Protein AF-0000000074132526 (afdb_homodimer)

Secondary structure (DSSP, 8-state):
-HHHHHHHHHHHHHHHHHHHTTS-GGG--HHHHHHHHT--HHHHHHH-SSHHHHHHHHIIIIIGGGS-TTSHHHHHHHHHHHTHHHHHHHHTS---HHHHHHHHHHHHHHHHHHHHSS--SSTT-HHHHHHHHH-SSHHHHHHHHHHHHHHHHHHHHHTTT-S-HHHHHHHHHTS--/-HHHHHHHHHHHHHHHHHHHTTS-GGG--HHHHHHHHT--HHHHHHH-SSHHHHHHHHIIIIIGGGS-TTSHHHHHHHHHHHTHHHHHHHHTS---HHHHHHHHHHHHHHHHHHHHSS--SSTT-HHHHHHHHH-SSHHHHHHHHHHHHHHHHHHHHHTTT-S-HHHHHHHHHTS--

Solvent-accessible surface area (backbone atoms only — not comparable to full-atom values): 18574 Å² total; per-residue (Å²): 103,72,62,59,51,50,50,52,52,48,34,42,27,50,24,44,54,59,48,27,48,75,40,26,61,88,77,58,48,71,66,57,31,22,60,68,40,70,50,55,66,69,59,49,59,72,77,31,90,47,71,63,55,39,46,53,51,28,43,49,63,64,48,56,65,66,43,39,36,85,42,32,62,58,36,51,53,51,51,45,69,74,39,49,53,35,50,40,16,63,64,58,64,36,70,39,39,66,60,55,52,51,49,31,50,52,46,14,50,49,51,49,47,16,71,71,38,87,45,46,44,55,54,66,35,62,50,57,42,51,41,43,72,71,40,95,48,39,72,59,47,24,34,21,51,24,22,9,53,48,41,45,50,43,51,38,52,72,56,68,54,66,67,54,66,68,58,53,42,51,45,69,71,54,59,49,130,106,72,62,59,52,50,50,52,51,48,34,42,27,50,23,45,53,58,49,28,47,76,40,26,62,87,77,57,48,72,65,57,29,21,59,68,41,71,50,56,68,70,60,50,58,72,76,32,92,47,72,64,55,38,47,55,51,27,43,51,63,64,50,57,64,66,45,40,38,83,41,34,61,56,37,51,53,50,50,46,68,74,38,48,53,35,47,41,16,63,64,57,64,36,66,43,38,65,60,54,51,51,51,30,50,53,46,15,49,50,49,48,47,16,72,71,37,88,45,46,45,56,54,65,37,62,50,56,40,51,41,45,72,70,41,96,50,39,70,58,47,24,33,22,52,25,22,8,51,48,42,45,50,44,50,37,51,72,57,68,54,66,68,54,65,70,58,54,41,50,44,69,69,54,60,49,129

pLDDT: mean 90.9, std 8.78, range [54.88, 98.62]

Nearest PDB structures (foldseek):
  4mk6-assembly1_A-2  TM=6.803E-01  e=1.300E-05  Listeria monocytogenes EGD-e
  3mnl-assembly1_B  TM=5.878E-01  e=1.348E-03  Mycobacterium tuberculosis H37Rv
  7pt0-assembly1_A  TM=5.727E-01  e=3.162E-03  Streptomyces coelicolor
  2np5-assembly1_A  TM=5.400E-01  e=5.323E-03  Rhodococcus jostii RHA1
  3bjb-assembly3_E  TM=4.796E-01  e=2.423E-02  Rhodococcus jostii RHA1

Structure (mmCIF, N/CA/C/O backbone):
data_AF-0000000074132526-model_v1
#
loop_
_entity.id
_entity.type
_entity.pdbx_description
1 polymer 'Transcriptional regulator, TetR family'
#
loop_
_atom_site.group_PDB
_atom_site.id
_atom_site.type_symbol
_atom_site.label_atom_id
_atom_site.label_alt_id
_atom_site.label_comp_id
_atom_site.label_asym_id
_atom_site.label_entity_id
_atom_site.label_seq_id
_atom_site.pdbx_PDB_ins_code
_atom_site.Cartn_x
_atom_site.Cartn_y
_atom_site.Cartn_z
_atom_site.occupancy
_atom_site.B_iso_or_equiv
_atom_site.auth_seq_id
_atom_site.auth_comp_id
_atom_site.auth_asym_id
_atom_site.auth_atom_id
_atom_site.pdbx_PDB_model_num
ATOM 1 N N . MET A 1 1 ? -0.327 -30.953 -27.516 1 64.62 1 MET A N 1
ATOM 2 C CA . MET A 1 1 ? -0.268 -29.516 -27.75 1 64.62 1 MET A CA 1
ATOM 3 C C . MET A 1 1 ? -0.519 -28.734 -26.469 1 64.62 1 MET A C 1
ATOM 5 O O . MET A 1 1 ? 0.309 -27.906 -26.062 1 64.62 1 MET A O 1
ATOM 9 N N . LYS A 1 2 ? -1.567 -29.172 -25.875 1 70.62 2 LYS A N 1
ATOM 10 C CA . LYS A 1 2 ? -1.934 -28.516 -24.641 1 70.62 2 LYS A CA 1
ATOM 11 C C . LYS A 1 2 ? -0.877 -28.75 -23.562 1 70.62 2 LYS A C 1
ATOM 13 O O . LYS A 1 2 ? -0.538 -27.828 -22.797 1 70.62 2 LYS A O 1
ATOM 18 N N . LYS A 1 3 ? -0.207 -29.844 -23.641 1 83.31 3 LYS A N 1
ATOM 19 C CA . LYS A 1 3 ? 0.813 -30.188 -22.656 1 83.31 3 LYS A CA 1
ATOM 20 C C . LYS A 1 3 ? 2.094 -29.391 -22.891 1 83.31 3 LYS A C 1
ATOM 22 O O . LYS A 1 3 ? 2.729 -28.922 -21.953 1 83.31 3 LYS A O 1
ATOM 27 N N . GLN A 1 4 ? 2.447 -29.297 -24.156 1 81.5 4 GLN A N 1
ATOM 28 C CA . GLN A 1 4 ? 3.645 -28.547 -24.5 1 81.5 4 GLN A CA 1
ATOM 29 C C . GLN A 1 4 ? 3.488 -27.062 -24.125 1 81.5 4 GLN A C 1
ATOM 31 O O . GLN A 1 4 ? 4.434 -26.438 -23.641 1 81.5 4 GLN A O 1
ATOM 36 N N . GLN A 1 5 ? 2.287 -26.578 -24.344 1 84.69 5 GLN A N 1
ATOM 37 C CA . GLN A 1 5 ? 2.004 -25.188 -24 1 84.69 5 GLN A CA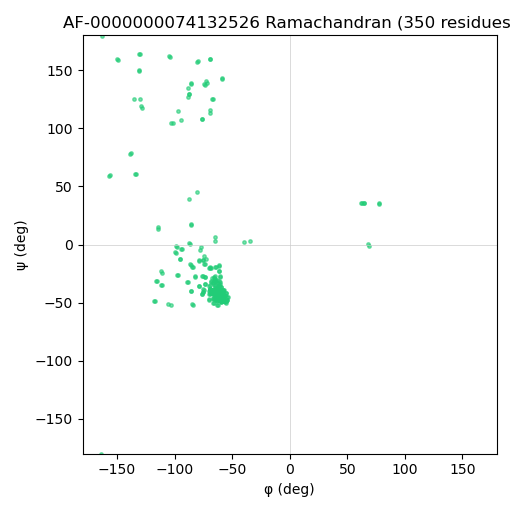 1
ATOM 38 C C . GLN A 1 5 ? 2.152 -24.938 -22.5 1 84.69 5 GLN A C 1
ATOM 40 O O . GLN A 1 5 ? 2.742 -23.938 -22.078 1 84.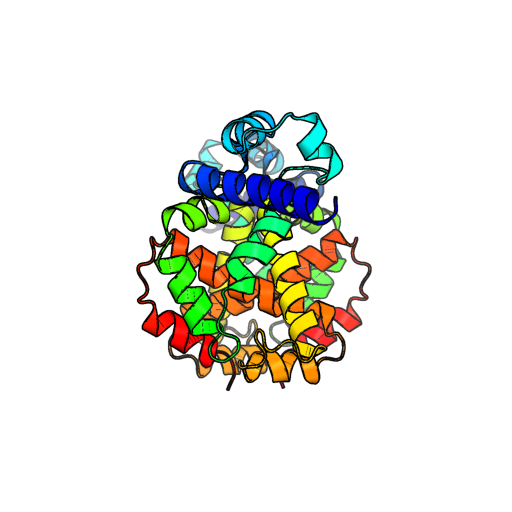69 5 GLN A O 1
ATOM 45 N N . ALA A 1 6 ? 1.641 -25.875 -21.781 1 88 6 ALA A N 1
ATOM 46 C CA . ALA A 1 6 ? 1.736 -25.766 -20.328 1 88 6 ALA A CA 1
ATOM 47 C C . ALA A 1 6 ? 3.191 -25.812 -19.875 1 88 6 ALA A C 1
ATOM 49 O O . ALA A 1 6 ? 3.588 -25.078 -18.953 1 88 6 ALA A O 1
ATOM 50 N N . ARG A 1 7 ? 3.918 -26.625 -20.531 1 90.44 7 ARG A N 1
ATOM 51 C CA . ARG A 1 7 ? 5.328 -26.75 -20.188 1 90.44 7 ARG A CA 1
ATOM 52 C C . ARG A 1 7 ? 6.09 -25.469 -20.469 1 90.44 7 ARG A C 1
ATOM 54 O O . ARG A 1 7 ? 6.949 -25.062 -19.688 1 90.44 7 ARG A O 1
ATOM 61 N N . ARG A 1 8 ? 5.797 -24.828 -21.547 1 92.5 8 ARG A N 1
ATOM 62 C CA . ARG A 1 8 ? 6.465 -23.594 -21.922 1 92.5 8 ARG A CA 1
ATOM 63 C C . ARG A 1 8 ? 6.078 -22.469 -20.969 1 92.5 8 ARG A C 1
ATOM 65 O O . ARG A 1 8 ? 6.934 -21.688 -20.531 1 92.5 8 ARG A O 1
ATOM 72 N N . LYS A 1 9 ? 4.793 -22.438 -20.641 1 95.38 9 LYS A N 1
ATOM 73 C CA . LYS A 1 9 ? 4.332 -21.422 -19.688 1 95.38 9 LYS A CA 1
ATOM 74 C C . LYS A 1 9 ? 5.008 -21.609 -18.328 1 95.38 9 LYS A C 1
ATOM 76 O O . LYS A 1 9 ? 5.445 -20.625 -17.719 1 95.38 9 LYS A O 1
ATOM 81 N N . GLU A 1 10 ? 5.098 -22.844 -17.984 1 95.5 10 GLU A N 1
ATOM 82 C CA . GLU A 1 10 ? 5.719 -23.156 -16.688 1 95.5 10 GLU A CA 1
ATOM 83 C C . GLU A 1 10 ? 7.207 -22.812 -16.703 1 95.5 10 GLU A C 1
ATOM 85 O O . GLU A 1 10 ? 7.75 -22.344 -15.703 1 95.5 10 GLU A O 1
ATOM 90 N N . ALA A 1 11 ? 7.793 -23.109 -17.828 1 96.5 11 ALA A N 1
ATOM 91 C CA . ALA A 1 11 ? 9.211 -22.781 -17.969 1 96.5 11 ALA A CA 1
ATOM 92 C C . ALA A 1 11 ? 9.438 -21.281 -17.844 1 96.5 11 ALA A C 1
ATOM 94 O O . ALA A 1 11 ? 10.375 -20.844 -17.156 1 96.5 11 ALA A O 1
ATOM 95 N N . LEU A 1 12 ? 8.617 -20.516 -18.453 1 97.88 12 LEU A N 1
ATOM 96 C CA . LEU A 1 12 ? 8.711 -19.062 -18.375 1 97.88 12 LEU A CA 1
ATOM 97 C C . LEU A 1 12 ? 8.445 -18.578 -16.953 1 97.88 12 LEU A C 1
ATOM 99 O O . LEU A 1 12 ? 9.18 -17.75 -16.422 1 97.88 12 LEU A O 1
ATOM 103 N N . GLY A 1 13 ? 7.434 -19.125 -16.375 1 97.69 13 GLY A N 1
ATOM 104 C CA . GLY A 1 13 ? 7.121 -18.766 -15 1 97.69 13 GLY A CA 1
ATOM 105 C C . GLY A 1 13 ? 8.25 -19.062 -14.031 1 97.69 13 GLY A C 1
ATOM 106 O O . GLY A 1 13 ? 8.594 -18.234 -13.188 1 97.69 13 GLY A O 1
ATOM 107 N N . ASN A 1 14 ? 8.805 -20.25 -14.188 1 96.81 14 ASN A N 1
ATOM 108 C CA . ASN A 1 14 ? 9.922 -20.656 -13.336 1 96.81 14 ASN A CA 1
ATOM 109 C C . ASN A 1 14 ? 11.156 -19.797 -13.578 1 96.81 14 ASN A C 1
ATOM 111 O O . ASN A 1 14 ? 11.898 -19.484 -12.641 1 96.81 14 ASN A O 1
ATOM 115 N N . SER A 1 15 ? 11.391 -19.516 -14.781 1 98.12 15 SER A N 1
ATOM 116 C CA . SER A 1 15 ? 12.539 -18.672 -15.125 1 98.12 15 SER A CA 1
ATOM 117 C C . SER A 1 15 ? 12.445 -17.312 -14.453 1 98.12 15 SER A C 1
ATOM 119 O O . SER A 1 15 ? 13.445 -16.766 -13.977 1 98.12 15 SER A O 1
ATOM 121 N N . LEU A 1 16 ? 11.234 -16.734 -14.453 1 98.12 16 LEU A N 1
ATOM 122 C CA . LEU A 1 16 ? 11.055 -15.453 -13.781 1 98.12 16 LEU A CA 1
ATOM 123 C C . LEU A 1 16 ? 11.383 -15.57 -12.297 1 98.12 16 LEU A C 1
ATOM 125 O O . LEU A 1 16 ? 12.055 -14.703 -11.734 1 98.12 16 LEU A O 1
ATOM 129 N N . LEU A 1 17 ? 10.969 -16.609 -11.68 1 97.12 17 LEU A N 1
ATOM 130 C CA . LEU A 1 17 ? 11.219 -16.797 -10.258 1 97.12 17 LEU A CA 1
ATOM 131 C C . LEU A 1 17 ? 12.711 -16.938 -9.984 1 97.12 17 LEU A C 1
ATOM 133 O O . LEU A 1 17 ? 13.219 -16.406 -8.992 1 97.12 17 LEU A O 1
ATOM 137 N N . VAL A 1 18 ? 13.367 -17.641 -10.836 1 97.62 18 VAL A N 1
ATOM 138 C CA . VAL A 1 18 ? 14.812 -17.812 -10.711 1 97.62 18 VAL A CA 1
ATOM 139 C C . VAL A 1 18 ? 15.5 -16.453 -10.789 1 97.62 18 VAL A C 1
ATOM 141 O O . VAL A 1 18 ? 16.359 -16.141 -9.969 1 97.62 18 VAL A O 1
ATOM 144 N N . LEU A 1 19 ? 15.094 -15.664 -11.695 1 98.12 19 LEU A N 1
ATOM 145 C CA . LEU A 1 19 ? 15.703 -14.352 -11.898 1 98.12 19 LEU A CA 1
ATOM 146 C C . LEU A 1 19 ? 15.359 -13.414 -10.75 1 98.12 19 LEU A C 1
ATOM 148 O O . LEU A 1 19 ? 16.188 -12.609 -10.328 1 98.12 19 LEU A O 1
ATOM 152 N N . LEU A 1 20 ? 14.117 -13.547 -10.203 1 97 20 LEU A N 1
ATOM 153 C CA . LEU A 1 20 ? 13.656 -12.68 -9.125 1 97 20 LEU A CA 1
ATOM 154 C C . LEU A 1 20 ? 14.43 -12.953 -7.836 1 97 20 LEU A C 1
ATOM 156 O O . LEU A 1 20 ? 14.438 -12.117 -6.926 1 97 20 LEU A O 1
ATOM 160 N N . ARG A 1 21 ? 15.031 -14.094 -7.758 1 97.25 21 ARG A N 1
ATOM 161 C CA . ARG A 1 21 ? 15.859 -14.391 -6.594 1 97.25 21 ARG A CA 1
ATOM 162 C C . ARG A 1 21 ? 17.188 -13.648 -6.664 1 97.25 21 ARG A C 1
ATOM 164 O O . ARG A 1 21 ? 17.875 -13.492 -5.652 1 97.25 21 ARG A O 1
ATOM 171 N N . LYS A 1 22 ? 17.516 -13.102 -7.797 1 97.12 22 LYS A N 1
ATOM 172 C CA . LYS A 1 22 ? 18.812 -12.453 -8 1 97.12 22 LYS A CA 1
ATOM 173 C C . LYS A 1 22 ? 18.672 -10.945 -8.156 1 97.12 22 LYS A C 1
ATOM 175 O O . LYS A 1 22 ? 19.531 -10.18 -7.727 1 97.12 22 LYS A O 1
ATOM 180 N N . GLU A 1 23 ? 17.594 -10.477 -8.781 1 95.75 23 GLU A N 1
ATOM 181 C CA . GLU A 1 23 ? 17.422 -9.047 -9.039 1 95.75 23 GLU A CA 1
ATOM 182 C C . GLU A 1 23 ? 15.953 -8.656 -9.039 1 95.75 23 GLU A C 1
ATOM 184 O O . GLU A 1 23 ? 15.078 -9.516 -9.211 1 95.75 23 GLU A O 1
ATOM 189 N N . PRO A 1 24 ? 15.688 -7.348 -8.828 1 94.75 24 PRO A N 1
ATOM 190 C CA . PRO A 1 24 ? 14.297 -6.887 -8.836 1 94.75 24 PRO A CA 1
ATOM 191 C C . PRO A 1 24 ? 13.664 -6.941 -10.227 1 94.75 24 PRO A C 1
ATOM 193 O O . PRO A 1 24 ? 14.375 -6.961 -11.234 1 94.75 24 PRO A O 1
ATOM 196 N N . LEU A 1 25 ? 12.398 -6.945 -10.281 1 94 25 LEU A N 1
ATOM 197 C CA . LEU A 1 25 ? 11.641 -7.129 -11.508 1 94 25 LEU A CA 1
ATOM 198 C C . LEU A 1 25 ? 12 -6.062 -12.539 1 94 25 LEU A C 1
ATOM 200 O O . LEU A 1 25 ? 12.086 -6.352 -13.734 1 94 25 LEU A O 1
ATOM 204 N N . GLU A 1 26 ? 12.188 -4.828 -12.094 1 90.5 26 GLU A N 1
ATOM 205 C CA . GLU A 1 26 ? 12.445 -3.709 -13 1 90.5 26 GLU A CA 1
ATOM 206 C C . GLU A 1 26 ? 13.727 -3.932 -13.797 1 90.5 26 GLU A C 1
ATOM 208 O O . GLU A 1 26 ? 13.875 -3.396 -14.898 1 90.5 26 GLU A O 1
ATOM 213 N N . LYS A 1 27 ? 14.586 -4.711 -13.344 1 94.88 27 LYS A N 1
ATOM 214 C CA . LYS A 1 27 ? 15.867 -4.957 -13.992 1 94.88 27 LYS A CA 1
ATOM 215 C C . LYS A 1 27 ? 15.805 -6.195 -14.883 1 94.88 27 LYS A C 1
ATOM 217 O O . LYS A 1 27 ? 16.734 -6.469 -15.641 1 94.88 27 LYS A O 1
ATOM 222 N N . ILE A 1 28 ? 14.812 -6.953 -14.781 1 96.94 28 ILE A N 1
ATOM 223 C CA . ILE A 1 28 ? 14.664 -8.188 -15.547 1 96.94 28 ILE A CA 1
ATOM 224 C C . ILE A 1 28 ? 14 -7.883 -16.891 1 96.94 28 ILE A C 1
ATOM 226 O O . ILE A 1 28 ? 12.977 -7.195 -16.938 1 96.94 28 ILE A O 1
ATOM 230 N N . THR A 1 29 ? 14.562 -8.344 -17.969 1 97.38 29 THR A N 1
ATOM 231 C CA . THR A 1 29 ? 13.984 -8.148 -19.281 1 97.38 29 THR A CA 1
ATOM 232 C C . THR A 1 29 ? 13.336 -9.438 -19.781 1 97.38 29 THR A C 1
ATOM 234 O O . THR A 1 29 ? 13.617 -10.523 -19.266 1 97.38 29 THR A O 1
ATOM 237 N N . VAL A 1 30 ? 12.484 -9.234 -20.781 1 98.06 30 VAL A N 1
ATOM 238 C CA . VAL A 1 30 ? 11.852 -10.391 -21.406 1 98.06 30 VAL A CA 1
ATOM 239 C C . VAL A 1 30 ? 12.922 -11.281 -22.047 1 98.06 30 VAL A C 1
ATOM 241 O O . VAL A 1 30 ? 12.836 -12.508 -21.984 1 98.06 30 VAL A O 1
ATOM 244 N N . ASP A 1 31 ? 13.938 -10.664 -22.531 1 98.06 31 ASP A N 1
ATOM 245 C CA . ASP A 1 31 ? 15.031 -11.422 -23.141 1 98.06 31 ASP A CA 1
ATOM 246 C C . ASP A 1 31 ? 15.719 -12.32 -22.109 1 98.06 31 ASP A C 1
ATOM 248 O O . ASP A 1 31 ? 16 -13.484 -22.391 1 98.06 31 ASP A O 1
ATOM 252 N N . GLN A 1 32 ? 15.984 -11.852 -20.984 1 98.31 32 GLN A N 1
ATOM 253 C CA . GLN A 1 32 ? 16.594 -12.625 -19.922 1 98.31 32 GLN A CA 1
ATOM 254 C C . GLN A 1 32 ? 15.719 -13.805 -19.516 1 98.31 32 GLN A C 1
ATOM 256 O O . GLN A 1 32 ? 16.203 -14.914 -19.297 1 98.31 32 GLN A O 1
ATOM 261 N N . ILE A 1 33 ? 14.43 -13.508 -19.391 1 98.62 33 ILE A N 1
ATOM 262 C CA . ILE A 1 33 ? 13.469 -14.539 -19.016 1 98.62 33 ILE A CA 1
ATOM 263 C C . ILE A 1 33 ? 13.477 -15.656 -20.062 1 98.62 33 ILE A C 1
ATOM 265 O O . ILE A 1 33 ? 13.547 -16.844 -19.703 1 98.62 33 ILE A O 1
ATOM 269 N N . CYS A 1 34 ? 13.438 -15.289 -21.312 1 98.44 34 CYS A N 1
ATOM 270 C CA . CYS A 1 34 ? 13.406 -16.266 -22.406 1 98.44 34 CYS A CA 1
ATOM 271 C C . CYS A 1 34 ? 14.695 -17.062 -22.438 1 98.44 34 CYS A C 1
ATOM 273 O O . CYS A 1 34 ? 14.664 -18.281 -22.625 1 98.44 34 CYS A O 1
ATOM 275 N N . ARG A 1 35 ? 15.797 -16.422 -22.281 1 98.25 35 ARG A N 1
ATOM 276 C CA . ARG A 1 35 ? 17.078 -17.109 -22.25 1 98.25 35 ARG A CA 1
ATOM 277 C C . ARG A 1 35 ? 17.125 -18.125 -21.109 1 98.25 35 ARG A C 1
ATOM 279 O O . ARG A 1 35 ? 17.562 -19.266 -21.297 1 98.25 35 ARG A O 1
ATOM 286 N N . GLU A 1 36 ? 16.703 -17.75 -19.922 1 97.88 36 GLU A N 1
ATOM 287 C CA . GLU A 1 36 ? 16.672 -18.625 -18.766 1 97.88 36 GLU A CA 1
ATOM 288 C C . GLU A 1 36 ? 15.734 -19.812 -19 1 97.88 36 GLU A C 1
ATOM 290 O O . GLU A 1 36 ? 16.016 -20.922 -18.547 1 97.88 36 GLU A O 1
ATOM 295 N N . ALA A 1 37 ? 14.656 -19.594 -19.688 1 97.62 37 ALA A N 1
ATOM 296 C CA . ALA A 1 37 ? 13.641 -20.625 -19.938 1 97.62 37 ALA A CA 1
ATOM 297 C C . ALA A 1 37 ? 14.023 -21.484 -21.141 1 97.62 37 ALA A C 1
ATOM 299 O O . ALA A 1 37 ? 13.438 -22.547 -21.359 1 97.62 37 ALA A O 1
ATOM 300 N N . GLY A 1 38 ? 14.906 -20.984 -21.969 1 97 38 GLY A N 1
ATOM 301 C CA . GLY A 1 38 ? 15.305 -21.703 -23.172 1 97 38 GLY A CA 1
ATOM 302 C C . GLY A 1 38 ? 14.281 -21.625 -24.297 1 97 38 GLY A C 1
ATOM 303 O O . GLY A 1 38 ? 14.023 -22.609 -24.969 1 97 38 GLY A O 1
ATOM 304 N N . VAL A 1 39 ? 13.633 -20.484 -24.391 1 96.69 39 VAL A N 1
ATOM 305 C CA . VAL A 1 39 ? 12.633 -20.312 -25.438 1 96.69 39 VAL A CA 1
ATOM 306 C C . VAL A 1 39 ? 12.883 -18.984 -26.172 1 96.69 39 VAL A C 1
ATOM 308 O O . VAL A 1 39 ? 13.641 -18.141 -25.688 1 96.69 39 VAL A O 1
ATOM 311 N N . HIS A 1 40 ? 12.289 -18.844 -27.312 1 94.81 40 HIS A N 1
ATOM 312 C CA . HIS A 1 40 ? 12.359 -17.609 -28.094 1 94.81 40 HIS A CA 1
ATOM 313 C C . HIS A 1 40 ? 11.375 -16.578 -27.562 1 94.81 40 HIS A C 1
ATOM 315 O O . HIS A 1 40 ? 10.352 -16.922 -26.969 1 94.81 40 HIS A O 1
ATOM 321 N N . ARG A 1 41 ? 11.68 -15.289 -27.859 1 95.62 41 ARG A N 1
ATOM 322 C CA . ARG A 1 41 ? 10.852 -14.18 -27.406 1 95.62 41 ARG A CA 1
ATOM 323 C C . ARG A 1 41 ? 9.43 -14.289 -27.953 1 95.62 41 ARG A C 1
ATOM 325 O O . ARG A 1 41 ? 8.469 -13.898 -27.281 1 95.62 41 ARG A O 1
ATOM 332 N N . SER A 1 42 ? 9.297 -14.852 -29.156 1 96.25 42 SER A N 1
ATOM 333 C CA . SER A 1 42 ? 7.965 -14.984 -29.75 1 96.25 42 SER A CA 1
ATOM 334 C C . SER A 1 42 ? 7.086 -15.914 -28.922 1 96.25 42 SER A C 1
ATOM 336 O O . SER A 1 42 ? 5.867 -15.734 -28.859 1 96.25 42 SER A O 1
ATOM 338 N N . THR A 1 43 ? 7.703 -16.891 -28.312 1 96.19 43 THR A N 1
ATOM 339 C CA . THR A 1 43 ? 6.984 -17.797 -27.422 1 96.19 43 THR A CA 1
ATOM 340 C C . THR A 1 43 ? 6.441 -17.062 -26.203 1 96.19 43 THR A C 1
ATOM 342 O O . THR A 1 43 ? 5.309 -17.297 -25.781 1 96.19 43 THR A O 1
ATOM 345 N N . PHE A 1 44 ? 7.258 -16.141 -25.641 1 98.06 44 PHE A N 1
ATOM 346 C CA . PHE A 1 44 ? 6.805 -15.352 -24.516 1 98.06 44 PHE A CA 1
ATOM 347 C C . PHE A 1 44 ? 5.508 -14.617 -24.844 1 98.06 44 PHE A C 1
ATOM 349 O O . PHE A 1 44 ? 4.531 -14.711 -24.094 1 98.06 44 PHE A O 1
ATOM 356 N N . TYR A 1 45 ? 5.445 -13.969 -25.938 1 97.31 45 TYR A N 1
ATOM 357 C CA . TYR A 1 45 ? 4.34 -13.078 -26.281 1 97.31 45 TYR A CA 1
ATOM 358 C C . TYR A 1 45 ? 3.129 -13.867 -26.766 1 97.31 45 TYR A C 1
ATOM 360 O O . TYR A 1 45 ? 2.025 -13.328 -26.859 1 97.31 45 TYR A O 1
ATOM 368 N N . ARG A 1 46 ? 3.352 -15.094 -27.047 1 97 46 ARG A N 1
ATOM 369 C CA . ARG A 1 46 ? 2.221 -15.977 -27.328 1 97 46 ARG A CA 1
ATOM 370 C C . ARG A 1 46 ? 1.351 -16.141 -26.078 1 97 46 ARG A C 1
ATOM 372 O O . ARG A 1 46 ? 0.133 -16.312 -26.188 1 97 46 ARG A O 1
ATOM 379 N N . TYR A 1 47 ? 2.004 -16.047 -24.953 1 97.06 47 TYR A N 1
ATOM 380 C CA . TYR A 1 47 ? 1.3 -16.422 -23.734 1 97.06 47 TYR A CA 1
ATOM 381 C C . TYR A 1 47 ? 1.118 -15.211 -22.812 1 97.06 47 TYR A C 1
ATOM 383 O O . TYR A 1 47 ? 0.165 -15.156 -22.031 1 97.06 47 TYR A O 1
ATOM 391 N N . PHE A 1 48 ? 2.061 -14.305 -22.859 1 97.81 48 PHE A N 1
ATOM 392 C CA . PHE A 1 48 ? 2.037 -13.211 -21.906 1 97.81 48 PHE A CA 1
ATOM 393 C C . PHE A 1 48 ? 2.207 -11.867 -22.609 1 97.81 48 PHE A C 1
ATOM 395 O O . PHE A 1 48 ? 2.928 -11.773 -23.609 1 97.81 48 PHE A O 1
ATOM 402 N N . THR A 1 49 ? 1.61 -10.82 -22.031 1 97.25 49 THR A N 1
ATOM 403 C CA . THR A 1 49 ? 1.67 -9.492 -22.609 1 97.25 49 THR A CA 1
ATOM 404 C C . THR A 1 49 ? 2.904 -8.742 -22.125 1 97.25 49 THR A C 1
ATOM 406 O O . THR A 1 49 ? 3.43 -7.871 -22.828 1 97.25 49 THR A O 1
ATOM 409 N N . ASP A 1 50 ? 3.363 -8.992 -20.875 1 96 50 ASP A N 1
ATOM 410 C CA . ASP A 1 50 ? 4.531 -8.367 -20.266 1 96 50 ASP A CA 1
ATOM 411 C C . ASP A 1 50 ? 4.992 -9.148 -19.031 1 96 50 ASP A C 1
ATOM 413 O O . ASP A 1 50 ? 4.441 -10.203 -18.719 1 96 50 ASP A O 1
ATOM 417 N N . LYS A 1 51 ? 5.965 -8.727 -18.422 1 95.25 51 LYS A N 1
ATOM 418 C CA . LYS A 1 51 ? 6.547 -9.445 -17.297 1 95.25 51 LYS A CA 1
ATOM 419 C C . LYS A 1 51 ? 5.617 -9.414 -16.078 1 95.25 51 LYS A C 1
ATOM 421 O O . LYS A 1 51 ? 5.711 -10.266 -15.195 1 95.25 51 LYS A O 1
ATOM 426 N N . PHE A 1 52 ? 4.699 -8.445 -16.078 1 94 52 PHE A N 1
ATOM 427 C CA . PHE A 1 52 ? 3.736 -8.391 -14.977 1 94 52 PHE A CA 1
ATOM 428 C C . PHE A 1 52 ? 2.682 -9.477 -15.125 1 94 52 PHE A C 1
ATOM 430 O O . PHE A 1 52 ? 2.273 -10.094 -14.141 1 94 52 PHE A O 1
ATOM 437 N N . ASP A 1 53 ? 2.293 -9.617 -16.312 1 96.06 53 ASP A N 1
ATOM 438 C CA . ASP A 1 53 ? 1.389 -10.719 -16.625 1 96.06 53 ASP A CA 1
ATOM 439 C C . ASP A 1 53 ? 2.018 -12.062 -16.25 1 96.06 53 ASP A C 1
ATOM 441 O O . ASP A 1 53 ? 1.358 -12.922 -15.664 1 96.06 53 ASP A O 1
ATOM 445 N N . LEU A 1 54 ? 3.24 -12.219 -16.594 1 97.69 54 LEU A N 1
ATOM 446 C CA . LEU A 1 54 ? 3.975 -13.43 -16.25 1 97.69 54 LEU A CA 1
ATOM 447 C C . LEU A 1 54 ? 4.109 -13.578 -14.734 1 97.69 54 LEU A C 1
ATOM 449 O O . LEU A 1 54 ? 4.004 -14.68 -14.203 1 97.69 54 LEU A O 1
ATOM 453 N N . LEU A 1 55 ? 4.375 -12.531 -14.023 1 95.81 55 LEU A N 1
ATOM 454 C CA . LEU A 1 55 ? 4.488 -12.547 -12.57 1 95.81 55 LEU A CA 1
ATOM 455 C C . LEU A 1 55 ? 3.211 -13.086 -11.93 1 95.81 55 LEU A C 1
ATOM 457 O O . LEU A 1 55 ? 3.27 -13.922 -11.023 1 95.81 55 LEU A O 1
ATOM 461 N N . LYS A 1 56 ? 2.119 -12.547 -12.375 1 94.62 56 LYS A N 1
ATOM 462 C CA . LYS A 1 56 ? 0.835 -13.016 -11.867 1 94.62 56 LYS A CA 1
ATOM 463 C C . LYS A 1 56 ? 0.697 -14.531 -12.039 1 94.62 56 LYS A C 1
ATOM 465 O O . LYS A 1 56 ? 0.33 -15.234 -11.102 1 94.62 56 LYS A O 1
ATOM 470 N N . TYR A 1 57 ? 1.005 -14.961 -13.195 1 95.5 57 TYR A N 1
ATOM 471 C CA . TYR A 1 57 ? 0.94 -16.391 -13.477 1 95.5 57 TYR A CA 1
ATOM 472 C C . TYR A 1 57 ? 1.869 -17.172 -12.555 1 95.5 57 TYR A C 1
ATOM 474 O O . TYR A 1 57 ? 1.479 -18.203 -12 1 95.5 57 TYR A O 1
ATOM 482 N N . SER A 1 58 ? 3.094 -16.703 -12.438 1 95.38 58 SER A N 1
ATOM 483 C CA . SER A 1 58 ? 4.094 -17.391 -11.625 1 95.38 58 SER A CA 1
ATOM 484 C C . SER A 1 58 ? 3.641 -17.5 -10.172 1 95.38 58 SER A C 1
ATOM 486 O O . SER A 1 58 ? 3.75 -18.562 -9.562 1 95.38 58 SER A O 1
ATOM 488 N N . PHE A 1 59 ? 3.145 -16.453 -9.664 1 91 59 PHE A N 1
ATOM 489 C CA . PHE A 1 59 ? 2.691 -16.422 -8.281 1 91 59 PHE A CA 1
ATOM 490 C C . PHE A 1 59 ? 1.522 -17.375 -8.07 1 91 59 PHE A C 1
ATOM 492 O O . PHE A 1 59 ? 1.497 -18.141 -7.098 1 91 59 PHE A O 1
ATOM 499 N N . LEU A 1 60 ? 0.615 -17.344 -8.922 1 90.81 60 LEU A N 1
ATOM 500 C CA . LEU A 1 60 ? -0.558 -18.203 -8.797 1 90.81 60 LEU A CA 1
ATOM 501 C C . LEU A 1 60 ? -0.172 -19.672 -8.938 1 90.81 60 LEU A C 1
ATOM 503 O O . LEU A 1 60 ? -0.624 -20.5 -8.156 1 90.81 60 LEU A O 1
ATOM 507 N N . THR A 1 61 ? 0.705 -19.938 -9.883 1 90.81 61 THR A N 1
ATOM 508 C CA . THR A 1 61 ? 1.034 -21.312 -10.25 1 90.81 61 THR A CA 1
ATOM 509 C C . THR A 1 61 ? 1.999 -21.938 -9.242 1 90.81 61 THR A C 1
ATOM 511 O O . THR A 1 61 ? 1.873 -23.109 -8.883 1 90.81 61 THR A O 1
ATOM 514 N N . PHE A 1 62 ? 2.895 -21.141 -8.734 1 88.5 62 PHE A N 1
ATOM 515 C CA . PHE A 1 62 ? 3.971 -21.75 -7.961 1 88.5 62 PHE A CA 1
ATOM 516 C C . PHE A 1 62 ? 3.85 -21.391 -6.484 1 88.5 62 PHE A C 1
ATOM 518 O O . PHE A 1 62 ? 4.348 -22.109 -5.621 1 88.5 62 PHE A O 1
ATOM 525 N N . MET A 1 63 ? 3.205 -20.344 -6.18 1 85.94 63 MET A N 1
ATOM 526 C CA . MET A 1 63 ? 3.146 -19.922 -4.781 1 85.94 63 MET A CA 1
ATOM 527 C C . MET A 1 63 ? 1.774 -20.203 -4.184 1 85.94 63 MET A C 1
ATOM 529 O O . MET A 1 63 ? 1.663 -20.938 -3.197 1 85.94 63 MET A O 1
ATOM 533 N N . VAL A 1 64 ? 0.811 -19.781 -4.816 1 84.75 64 VAL A N 1
ATOM 534 C CA . VAL A 1 64 ? -0.542 -19.953 -4.301 1 84.75 64 VAL A CA 1
ATOM 535 C C . VAL A 1 64 ? -0.903 -21.438 -4.316 1 84.75 64 VAL A C 1
ATOM 537 O O . VAL A 1 64 ? -1.497 -21.953 -3.361 1 84.75 64 VAL A O 1
ATOM 540 N N . ALA A 1 65 ? -0.483 -22.141 -5.371 1 83.44 65 ALA A N 1
ATOM 541 C CA . ALA A 1 65 ? -0.804 -23.562 -5.535 1 83.44 65 ALA A CA 1
ATOM 542 C C . ALA A 1 65 ? -0.155 -24.406 -4.441 1 83.44 65 ALA A C 1
ATOM 544 O O . ALA A 1 65 ? -0.618 -25.5 -4.137 1 83.44 65 ALA A O 1
ATOM 545 N N . GLU A 1 66 ? 0.815 -23.859 -3.828 1 85.62 66 GLU A N 1
ATOM 546 C CA . GLU A 1 66 ? 1.564 -24.625 -2.83 1 85.62 66 GLU A CA 1
ATOM 547 C C . GLU A 1 66 ? 1.088 -24.297 -1.41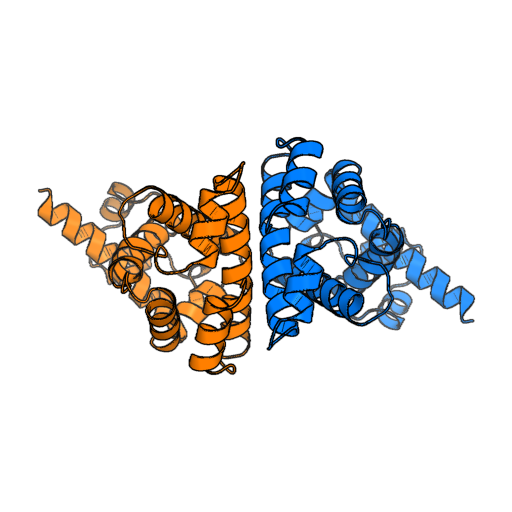8 1 85.62 66 GLU A C 1
ATOM 549 O O . GLU A 1 66 ? 1.524 -24.922 -0.451 1 85.62 66 GLU A O 1
ATOM 554 N N . LEU A 1 67 ? 0.172 -23.422 -1.367 1 87.94 67 LEU A N 1
ATOM 555 C CA . LEU A 1 67 ? -0.315 -23.031 -0.047 1 87.94 67 LEU A CA 1
ATOM 556 C C . LEU A 1 67 ? -1.161 -24.141 0.567 1 87.94 67 LEU A C 1
ATOM 558 O O . LEU A 1 67 ? -1.884 -24.844 -0.145 1 87.94 67 LEU A O 1
ATOM 562 N N . ASP A 1 68 ? -1.023 -24.375 1.863 1 88.25 68 ASP A N 1
ATOM 563 C CA . ASP A 1 68 ? -1.904 -25.25 2.631 1 88.25 68 ASP A CA 1
ATOM 564 C C . ASP A 1 68 ? -3.24 -24.562 2.916 1 88.25 68 ASP A C 1
ATOM 566 O O . ASP A 1 68 ? -3.311 -23.641 3.723 1 88.25 68 ASP A O 1
ATOM 570 N N . PRO A 1 69 ? -4.281 -25.016 2.252 1 82.38 69 PRO A N 1
ATOM 571 C CA . PRO A 1 69 ? -5.578 -24.359 2.43 1 82.38 69 PRO A CA 1
ATOM 572 C C . PRO A 1 69 ? -6.086 -24.438 3.867 1 82.38 69 PRO A C 1
ATOM 574 O O . PRO A 1 69 ? -6.996 -23.703 4.246 1 82.38 69 PRO A O 1
ATOM 577 N N . HIS A 1 70 ? -5.516 -25.359 4.672 1 86.44 70 HIS A N 1
ATOM 578 C CA . HIS A 1 70 ? -5.957 -25.516 6.055 1 86.44 70 HIS A CA 1
ATOM 579 C C . HIS A 1 70 ? -5.09 -24.703 7.008 1 86.44 70 HIS A C 1
ATOM 581 O O . HIS A 1 70 ? -5.383 -24.625 8.203 1 86.44 70 HIS A O 1
ATOM 587 N N . ASP A 1 71 ? -4.133 -24.109 6.488 1 91.19 71 ASP A N 1
ATOM 588 C CA . ASP A 1 71 ? -3.242 -23.266 7.277 1 91.19 71 ASP A CA 1
ATOM 589 C C . ASP A 1 71 ? -2.545 -22.234 6.398 1 91.19 71 ASP A C 1
ATOM 591 O O . ASP A 1 71 ? -1.314 -22.156 6.379 1 91.19 71 ASP A O 1
ATOM 595 N N . THR A 1 72 ? -3.344 -21.453 5.785 1 91 72 THR A N 1
ATOM 596 C CA . THR A 1 72 ? -2.891 -20.531 4.754 1 91 72 THR A CA 1
ATOM 597 C C . THR A 1 72 ? -1.887 -19.531 5.324 1 91 72 THR A C 1
ATOM 599 O O . THR A 1 72 ? -0.84 -19.281 4.723 1 91 72 THR A O 1
ATOM 602 N N . ILE A 1 73 ? -2.164 -19 6.508 1 93.44 73 ILE A N 1
ATOM 603 C CA . ILE A 1 73 ? -1.299 -17.969 7.09 1 93.44 73 ILE A CA 1
ATOM 604 C C . ILE A 1 73 ? 0.089 -18.562 7.348 1 93.44 73 ILE A C 1
ATOM 606 O O . ILE A 1 73 ? 1.098 -17.984 6.938 1 93.44 73 ILE A O 1
ATOM 610 N N . ASN A 1 74 ? 0.113 -19.734 7.977 1 94.12 74 ASN A N 1
ATOM 611 C CA . ASN A 1 74 ? 1.39 -20.391 8.234 1 94.12 74 ASN A CA 1
ATOM 612 C C . ASN A 1 74 ? 2.137 -20.688 6.938 1 94.12 74 ASN A C 1
ATOM 614 O O . ASN A 1 74 ? 3.35 -20.484 6.852 1 94.12 74 ASN A O 1
ATOM 618 N N . SER A 1 75 ? 1.46 -21.172 5.973 1 94.12 75 SER A N 1
ATOM 619 C CA . SER A 1 75 ? 2.072 -21.531 4.699 1 94.12 75 SER A CA 1
ATOM 620 C C . SER A 1 75 ? 2.668 -20.312 4 1 94.12 75 SER A C 1
ATOM 622 O O . SER A 1 75 ? 3.766 -20.391 3.447 1 94.12 75 SER A O 1
ATOM 624 N N . VAL A 1 76 ? 1.987 -19.203 4.039 1 93.94 76 VAL A N 1
ATOM 625 C CA . VAL A 1 76 ? 2.451 -17.984 3.367 1 93.94 76 VAL A CA 1
ATOM 626 C C . VAL A 1 76 ? 3.67 -17.422 4.094 1 93.94 76 VAL A C 1
ATOM 628 O O . VAL A 1 76 ? 4.688 -17.125 3.467 1 93.94 76 VAL A O 1
ATOM 631 N N . VAL A 1 77 ? 3.582 -17.328 5.383 1 95.94 77 VAL A N 1
ATOM 632 C CA . VAL A 1 77 ? 4.664 -16.766 6.184 1 95.94 77 VAL A CA 1
ATOM 633 C C . VAL A 1 77 ? 5.918 -17.625 6.035 1 95.94 77 VAL A C 1
ATOM 635 O O . VAL A 1 77 ? 7.016 -17.109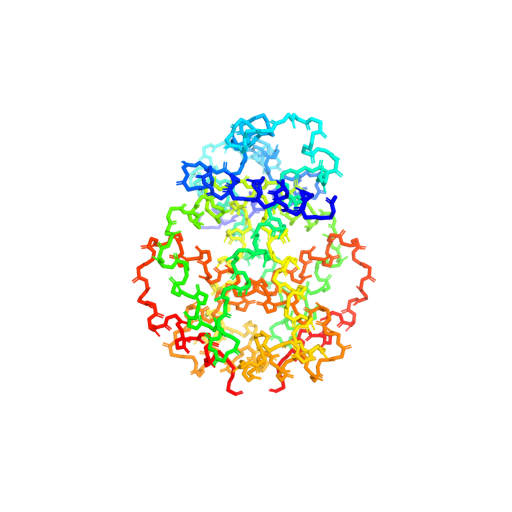 5.836 1 95.94 77 VAL A O 1
ATOM 638 N N . THR A 1 78 ? 5.758 -18.922 6.078 1 94.56 78 THR A N 1
ATOM 639 C CA . THR A 1 78 ? 6.879 -19.844 5.941 1 94.56 78 THR A CA 1
ATOM 640 C C . THR A 1 78 ? 7.477 -19.766 4.539 1 94.56 78 THR A C 1
ATOM 642 O O . THR A 1 78 ? 8.695 -19.812 4.375 1 94.56 78 THR A O 1
ATOM 645 N N . MET A 1 79 ? 6.605 -19.688 3.598 1 94.81 79 MET A N 1
ATOM 646 C CA . MET A 1 79 ? 7.059 -19.562 2.215 1 94.81 79 MET A CA 1
ATOM 647 C C . MET A 1 79 ? 7.938 -18.328 2.039 1 94.81 79 MET A C 1
ATOM 649 O O . MET A 1 79 ? 9.016 -18.422 1.443 1 94.81 79 MET A O 1
ATOM 653 N N . ILE A 1 80 ? 7.5 -17.203 2.531 1 96.06 80 ILE A N 1
ATOM 654 C CA . ILE A 1 80 ? 8.25 -15.953 2.43 1 96.06 80 ILE A CA 1
ATOM 655 C C . ILE A 1 80 ? 9.57 -16.078 3.193 1 96.06 80 ILE A C 1
ATOM 657 O O . ILE A 1 80 ? 10.625 -15.711 2.682 1 96.06 80 ILE A O 1
ATOM 661 N N . GLY A 1 81 ? 9.477 -16.594 4.379 1 94.81 81 GLY A N 1
ATOM 662 C CA . GLY A 1 81 ? 10.664 -16.781 5.195 1 94.81 81 GLY A CA 1
ATOM 663 C C . GLY A 1 81 ? 11.688 -17.703 4.559 1 94.81 81 GLY A C 1
ATOM 664 O O . GLY A 1 81 ? 12.891 -17.562 4.777 1 94.81 81 GLY A O 1
ATOM 665 N N . ASN A 1 82 ? 11.273 -18.609 3.736 1 94.75 82 ASN A N 1
ATOM 666 C CA . ASN A 1 82 ? 12.148 -19.609 3.129 1 94.75 82 ASN A CA 1
ATOM 667 C C . ASN A 1 82 ? 12.797 -19.094 1.85 1 94.75 82 ASN A C 1
ATOM 669 O O . ASN A 1 82 ? 13.742 -19.688 1.338 1 94.75 82 ASN A O 1
ATOM 673 N N . ASP A 1 83 ? 12.297 -18.062 1.291 1 96 83 ASP A N 1
ATOM 674 C CA . ASP A 1 83 ? 12.828 -17.484 0.062 1 96 83 ASP A CA 1
ATOM 675 C C . ASP A 1 83 ? 12.945 -15.961 0.182 1 96 83 ASP A C 1
ATOM 677 O O . ASP A 1 83 ? 12.375 -15.219 -0.625 1 96 83 ASP A O 1
ATOM 681 N N . LYS A 1 84 ? 13.75 -15.562 1.159 1 96.25 84 LYS A N 1
ATOM 682 C CA . LYS A 1 84 ? 13.875 -14.156 1.534 1 96.25 84 LYS A CA 1
ATOM 683 C C . LYS A 1 84 ? 14.375 -13.32 0.364 1 96.25 84 LYS A C 1
ATOM 685 O O . LYS A 1 84 ? 13.828 -12.242 0.086 1 96.25 84 LYS A O 1
ATOM 690 N N . PRO A 1 85 ? 15.367 -13.812 -0.399 1 96.12 85 PRO A N 1
ATOM 691 C CA . PRO A 1 85 ? 15.836 -12.992 -1.519 1 96.12 85 PRO A CA 1
ATOM 692 C C . PRO A 1 85 ? 14.742 -12.711 -2.545 1 96.12 85 PRO A C 1
ATOM 694 O O . PRO A 1 85 ? 14.648 -11.602 -3.062 1 96.12 85 PRO A O 1
ATOM 697 N N . LEU A 1 86 ? 13.914 -13.68 -2.857 1 96.25 86 LEU A N 1
ATOM 698 C CA . LEU A 1 86 ? 12.828 -13.516 -3.816 1 96.25 86 LEU A CA 1
ATOM 699 C C . LEU A 1 86 ? 11.867 -12.414 -3.373 1 96.25 86 LEU A C 1
ATOM 701 O O . LEU A 1 86 ? 11.594 -11.484 -4.137 1 96.25 86 LEU A O 1
ATOM 705 N N . PHE A 1 87 ? 11.523 -12.469 -2.125 1 95.38 87 PHE A N 1
ATOM 706 C CA . PHE A 1 87 ? 10.484 -11.555 -1.665 1 95.38 87 PHE A CA 1
ATOM 707 C C . PHE A 1 87 ? 11.07 -10.18 -1.365 1 95.38 87 PHE A C 1
ATOM 709 O O . PHE A 1 87 ? 10.391 -9.164 -1.497 1 95.38 87 PHE A O 1
ATOM 716 N N . ARG A 1 88 ? 12.297 -10.133 -1.014 1 95 88 ARG A N 1
ATOM 717 C CA . ARG A 1 88 ? 12.961 -8.836 -0.901 1 95 88 ARG A CA 1
ATOM 718 C C . ARG A 1 88 ? 13.031 -8.141 -2.256 1 95 88 ARG A C 1
ATOM 720 O O . ARG A 1 88 ? 12.773 -6.938 -2.352 1 95 88 ARG A O 1
ATOM 727 N N . ASN A 1 89 ? 13.305 -8.859 -3.328 1 94.69 89 ASN A N 1
ATOM 728 C CA . ASN A 1 89 ? 13.43 -8.297 -4.664 1 94.69 89 ASN A CA 1
ATOM 729 C C . ASN A 1 89 ? 12.078 -7.906 -5.242 1 94.69 89 ASN A C 1
ATOM 731 O O . ASN A 1 89 ? 11.977 -6.969 -6.035 1 94.69 89 ASN A O 1
ATOM 735 N N . VAL A 1 90 ? 11.086 -8.562 -4.828 1 93.56 90 VAL A N 1
ATOM 736 C CA . VAL A 1 90 ? 9.75 -8.281 -5.352 1 93.56 90 VAL A CA 1
ATOM 737 C C . VAL A 1 90 ? 9.109 -7.141 -4.562 1 93.56 90 VAL A C 1
ATOM 739 O O . VAL A 1 90 ? 8.531 -6.223 -5.145 1 93.56 90 VAL A O 1
ATOM 742 N N . LEU A 1 91 ? 9.336 -7.176 -3.234 1 91.81 91 LEU A N 1
ATOM 743 C CA . LEU A 1 91 ? 8.539 -6.293 -2.387 1 91.81 91 LEU A CA 1
ATOM 744 C C . LEU A 1 91 ? 9.312 -5.016 -2.062 1 91.81 91 LEU A C 1
ATOM 746 O O . LEU A 1 91 ? 8.711 -3.975 -1.793 1 91.81 91 LEU A O 1
ATOM 750 N N . ILE A 1 92 ? 10.633 -5.031 -2.059 1 90.31 92 ILE A N 1
ATOM 751 C CA . ILE A 1 92 ? 11.406 -3.908 -1.541 1 90.31 92 ILE A CA 1
ATOM 752 C C . ILE A 1 92 ? 12.25 -3.301 -2.662 1 90.31 92 ILE A C 1
ATOM 754 O O . ILE A 1 92 ? 12.195 -2.094 -2.906 1 90.31 92 ILE A O 1
ATOM 758 N N . ASN A 1 93 ? 12.859 -4.125 -3.273 1 85.19 93 ASN A N 1
ATOM 759 C CA . ASN A 1 93 ? 13.922 -3.643 -4.152 1 85.19 93 ASN A CA 1
ATOM 760 C C . ASN A 1 93 ? 13.352 -3.074 -5.453 1 85.19 93 ASN A C 1
ATOM 762 O O . ASN A 1 93 ? 14.078 -2.457 -6.23 1 85.19 93 ASN A O 1
ATOM 766 N N . ASN A 1 94 ? 11.992 -3.248 -5.508 1 76.56 94 ASN A N 1
ATOM 767 C CA . ASN A 1 94 ? 11.359 -2.648 -6.676 1 76.56 94 ASN A CA 1
ATOM 768 C C . ASN A 1 94 ? 10.836 -1.25 -6.371 1 76.56 94 ASN A C 1
ATOM 770 O O . ASN A 1 94 ? 10.344 -0.993 -5.27 1 76.56 94 ASN A O 1
ATOM 774 N N . ASN A 1 95 ? 11.383 -0.155 -6.805 1 69.56 95 ASN A N 1
ATOM 775 C CA . ASN A 1 95 ? 10.969 1.225 -6.57 1 69.56 95 ASN A CA 1
ATOM 776 C C . ASN A 1 95 ? 9.82 1.628 -7.484 1 69.56 95 ASN A C 1
ATOM 778 O O . ASN A 1 95 ? 9.891 2.65 -8.172 1 69.56 95 ASN A O 1
ATOM 782 N N . ASP A 1 96 ? 8.805 0.664 -7.559 1 75.88 96 ASP A N 1
ATOM 783 C CA . ASP A 1 96 ? 7.715 0.987 -8.477 1 75.88 96 ASP A CA 1
ATOM 784 C C . ASP A 1 96 ? 6.359 0.696 -7.836 1 75.88 96 ASP A C 1
ATOM 786 O O . ASP A 1 96 ? 6.094 -0.434 -7.422 1 75.88 96 ASP A O 1
ATOM 790 N N . VAL A 1 97 ? 5.555 1.675 -7.816 1 79.81 97 VAL A N 1
ATOM 791 C CA . VAL A 1 97 ? 4.215 1.577 -7.242 1 79.81 97 VAL A CA 1
ATOM 792 C C . VAL A 1 97 ? 3.369 0.61 -8.062 1 79.81 97 VAL A C 1
ATOM 794 O O . VAL A 1 97 ? 2.494 -0.072 -7.523 1 79.81 97 VAL A O 1
ATOM 797 N N . THR A 1 98 ? 3.711 0.524 -9.32 1 83.19 98 THR A N 1
ATOM 798 C CA . THR A 1 98 ? 2.949 -0.337 -10.219 1 83.19 98 THR A CA 1
ATOM 799 C C . THR A 1 98 ? 2.967 -1.781 -9.727 1 83.19 98 THR A C 1
ATOM 801 O O . THR A 1 98 ? 1.928 -2.443 -9.695 1 83.19 98 THR A O 1
ATOM 804 N N . LEU A 1 99 ? 4.105 -2.25 -9.344 1 88.19 99 LEU A N 1
ATOM 805 C CA . LEU A 1 99 ? 4.215 -3.631 -8.883 1 88.19 99 LEU A CA 1
ATOM 806 C C . LEU A 1 99 ? 3.395 -3.852 -7.617 1 88.19 99 LEU A C 1
ATOM 808 O O . LEU A 1 99 ? 2.729 -4.879 -7.477 1 88.19 99 LEU A O 1
ATOM 812 N N . MET A 1 100 ? 3.391 -2.92 -6.73 1 89.25 100 MET A N 1
ATOM 813 C CA . MET A 1 100 ? 2.641 -3.045 -5.484 1 89.25 100 MET A CA 1
ATOM 814 C C . MET A 1 100 ? 1.142 -3.113 -5.754 1 89.25 100 MET A C 1
ATOM 816 O O . MET A 1 100 ? 0.425 -3.883 -5.113 1 89.25 100 MET A O 1
ATOM 820 N N . ASN A 1 101 ? 0.754 -2.342 -6.711 1 89.19 101 ASN A N 1
ATOM 821 C CA . ASN A 1 101 ? -0.654 -2.375 -7.09 1 89.19 101 ASN A CA 1
ATOM 822 C C . ASN A 1 101 ? -1.041 -3.725 -7.688 1 89.19 101 ASN A C 1
ATOM 824 O O . ASN A 1 101 ? -2.133 -4.234 -7.43 1 89.19 101 ASN A O 1
ATOM 828 N N . ILE A 1 102 ? -0.222 -4.246 -8.445 1 90.69 102 ILE A N 1
ATOM 829 C CA . ILE A 1 102 ? -0.479 -5.543 -9.062 1 90.69 102 ILE A CA 1
ATOM 830 C C . ILE A 1 102 ? -0.581 -6.617 -7.984 1 90.69 102 ILE A C 1
ATOM 832 O O . ILE A 1 102 ? -1.507 -7.434 -7.996 1 90.69 102 ILE A O 1
ATOM 836 N N . ILE A 1 103 ? 0.332 -6.57 -7.066 1 92.88 103 ILE A N 1
ATOM 837 C CA . ILE A 1 103 ? 0.357 -7.562 -6 1 92.88 103 ILE A CA 1
ATOM 838 C C . ILE A 1 103 ? -0.9 -7.43 -5.141 1 92.88 103 ILE A C 1
ATOM 840 O O . ILE A 1 103 ? -1.553 -8.43 -4.828 1 92.88 103 ILE A O 1
ATOM 844 N N . THR A 1 104 ? -1.227 -6.254 -4.762 1 94.62 104 THR A N 1
ATOM 845 C CA . THR A 1 104 ? -2.426 -6.016 -3.967 1 94.62 104 THR A CA 1
ATOM 846 C C . THR A 1 104 ? -3.666 -6.535 -4.691 1 94.62 104 THR A C 1
ATOM 848 O O . THR A 1 104 ? -4.516 -7.191 -4.086 1 94.62 104 THR A O 1
ATOM 851 N N . ASN A 1 105 ? -3.723 -6.242 -5.992 1 94.06 105 ASN A N 1
ATOM 852 C CA . ASN A 1 105 ? -4.867 -6.695 -6.773 1 94.06 105 ASN A CA 1
ATOM 853 C C . ASN A 1 105 ? -4.91 -8.219 -6.875 1 94.06 105 ASN A C 1
ATOM 855 O O . ASN A 1 105 ? -5.988 -8.82 -6.828 1 94.06 105 ASN A O 1
ATOM 859 N N . MET A 1 106 ? -3.801 -8.773 -7.078 1 92.44 106 MET A N 1
ATOM 860 C CA . MET A 1 106 ? -3.727 -10.227 -7.137 1 92.44 106 MET A CA 1
ATOM 861 C C . MET A 1 106 ? -4.199 -10.844 -5.824 1 92.44 106 MET A C 1
ATOM 863 O O . MET A 1 106 ? -4.992 -11.789 -5.832 1 92.44 106 MET A O 1
ATOM 867 N N . LEU A 1 107 ? -3.67 -10.328 -4.707 1 93.06 107 LEU A N 1
ATOM 868 C CA . LEU A 1 107 ? -4.078 -10.828 -3.396 1 93.06 107 LEU A CA 1
ATOM 869 C C . LEU A 1 107 ? -5.57 -10.617 -3.174 1 93.06 107 LEU A C 1
ATOM 871 O O . LEU A 1 107 ? -6.262 -11.508 -2.678 1 93.06 107 LEU A O 1
ATOM 875 N N . SER A 1 108 ? -6.039 -9.43 -3.506 1 95.06 108 SER A N 1
ATOM 876 C CA . SER A 1 108 ? -7.461 -9.133 -3.373 1 95.06 108 SER A CA 1
ATOM 877 C C . SER A 1 108 ? -8.312 -10.133 -4.148 1 95.06 108 SER A C 1
ATOM 879 O O . SER A 1 108 ? -9.32 -10.625 -3.641 1 95.06 108 SER A O 1
ATOM 881 N N . GLU A 1 109 ? -7.918 -10.445 -5.332 1 92.31 109 GLU A N 1
ATOM 882 C CA . GLU A 1 109 ? -8.641 -11.398 -6.172 1 92.31 109 GLU A CA 1
ATOM 883 C C . GLU A 1 109 ? -8.641 -12.789 -5.555 1 92.31 109 GLU A C 1
ATOM 885 O O . GLU A 1 109 ? -9.648 -13.5 -5.617 1 92.31 109 GLU A O 1
ATOM 890 N N . GLN A 1 110 ? -7.547 -13.141 -5.023 1 90 110 GLN A N 1
ATOM 891 C CA . GLN A 1 110 ? -7.465 -14.453 -4.395 1 90 110 GLN A CA 1
ATOM 892 C C . GLN A 1 110 ? -8.359 -14.531 -3.16 1 90 110 GLN A C 1
ATOM 894 O O . GLN A 1 110 ? -8.977 -15.57 -2.902 1 90 110 GLN A O 1
ATOM 899 N N . LEU A 1 111 ? -8.391 -13.477 -2.395 1 91 111 LEU A N 1
ATOM 900 C CA . LEU A 1 111 ? -9.273 -13.422 -1.233 1 91 111 LEU A CA 1
ATOM 901 C C . LEU A 1 111 ? -10.734 -13.555 -1.654 1 91 111 LEU A C 1
ATOM 903 O O . LEU A 1 111 ? -11.5 -14.281 -1.021 1 91 111 LEU A O 1
ATOM 907 N N . LEU A 1 112 ? -11.094 -12.859 -2.713 1 90.44 112 LEU A N 1
ATOM 908 C CA . LEU A 1 112 ? -12.469 -12.891 -3.209 1 90.44 112 LEU A CA 1
ATOM 909 C C . LEU A 1 112 ? -12.828 -14.281 -3.717 1 90.44 112 LEU A C 1
ATOM 911 O O . LEU A 1 112 ? -13.922 -14.781 -3.441 1 90.44 112 LEU A O 1
ATOM 915 N N . GLN A 1 113 ? -11.961 -14.844 -4.5 1 85.38 113 GLN A N 1
ATOM 916 C CA . GLN A 1 113 ? -12.211 -16.172 -5.055 1 85.38 113 GLN A CA 1
ATOM 917 C C . GLN A 1 113 ? -12.328 -17.219 -3.951 1 85.38 113 GLN A C 1
ATOM 919 O O . GLN A 1 113 ? -13.133 -18.141 -4.051 1 85.38 113 GLN A O 1
ATOM 924 N N . GLY A 1 114 ? -11.531 -17.078 -2.959 1 79.19 114 GLY A N 1
ATOM 925 C CA . GLY A 1 114 ? -11.586 -18 -1.839 1 79.19 114 GLY A CA 1
ATOM 926 C C . GLY A 1 114 ? -12.891 -17.922 -1.067 1 79.19 114 GLY A C 1
ATOM 927 O O . GLY A 1 114 ? -13.328 -18.922 -0.48 1 79.19 114 GLY A O 1
ATOM 928 N N . SER A 1 115 ? -13.469 -16.766 -1.02 1 76.94 115 SER A N 1
ATOM 929 C CA . SER A 1 115 ? -14.727 -16.594 -0.307 1 76.94 115 SER A CA 1
ATOM 930 C C . SER A 1 115 ? -15.891 -17.219 -1.073 1 76.94 115 SER A C 1
ATOM 932 O O . SER A 1 115 ? -16.922 -17.531 -0.488 1 76.94 115 SER A O 1
ATOM 934 N N . LYS A 1 116 ? -15.844 -17.172 -2.383 1 73 116 LYS A N 1
ATOM 935 C CA . LYS A 1 116 ? -16.922 -17.672 -3.219 1 73 116 LYS A CA 1
ATOM 936 C C . LYS A 1 116 ? -16.781 -19.188 -3.432 1 73 116 LYS A C 1
ATOM 938 O O . LYS A 1 116 ? -17.781 -19.891 -3.547 1 73 116 LYS A O 1
ATOM 943 N N . GLU A 1 117 ? -15.586 -19.438 -3.861 1 64.06 117 GLU A N 1
ATOM 944 C CA . GLU A 1 117 ? -15.375 -20.797 -4.328 1 64.06 117 GLU A CA 1
ATOM 945 C C . GLU A 1 117 ? -14.945 -21.719 -3.186 1 64.06 117 GLU A C 1
ATOM 947 O O . GLU A 1 117 ? -14.438 -21.25 -2.166 1 64.06 117 GLU A O 1
ATOM 952 N N . ASP A 1 118 ? -15.586 -22.719 -3.045 1 54.88 118 ASP A N 1
ATOM 953 C CA . ASP A 1 118 ? -15.062 -23.781 -2.195 1 54.88 118 ASP A CA 1
ATOM 954 C C . ASP A 1 118 ? -13.539 -23.859 -2.295 1 54.88 118 ASP A C 1
ATOM 956 O O . ASP A 1 118 ? -12.961 -24.922 -2.041 1 54.88 118 ASP A O 1
ATOM 960 N N . THR A 1 119 ? -13.047 -22.953 -3.039 1 57.09 119 THR A N 1
ATOM 961 C CA . THR A 1 119 ? -11.594 -23.109 -3.029 1 57.09 119 THR A CA 1
ATOM 962 C C . THR A 1 119 ? -11.023 -22.75 -1.659 1 57.09 119 THR A C 1
ATOM 964 O O . THR A 1 119 ? -11.602 -21.938 -0.931 1 57.09 119 THR A O 1
ATOM 967 N N . GLU A 1 120 ? -10.477 -23.594 -0.999 1 60.47 120 GLU A N 1
ATOM 968 C CA . GLU A 1 120 ? -10.078 -23.703 0.401 1 60.47 120 GLU A CA 1
ATOM 969 C C . GLU A 1 120 ? -9.008 -22.672 0.756 1 60.47 120 GLU A C 1
ATOM 971 O O . GLU A 1 120 ? -8.578 -22.594 1.909 1 60.47 120 GLU A O 1
ATOM 976 N N . ASN A 1 121 ? -8.648 -21.766 -0.279 1 63.56 121 ASN A N 1
ATOM 977 C CA . ASN A 1 121 ? -7.559 -20.922 0.209 1 63.56 121 ASN A CA 1
ATOM 978 C C . ASN A 1 121 ? -8.086 -19.719 0.974 1 63.56 121 ASN A C 1
ATOM 980 O O . ASN A 1 121 ? -9.141 -19.156 0.628 1 63.56 121 ASN A O 1
ATOM 984 N N . PHE A 1 122 ? -7.52 -19.328 2.041 1 67.94 122 PHE A N 1
ATOM 985 C CA . PHE A 1 122 ? -7.746 -18.188 2.932 1 67.94 122 PHE A CA 1
ATOM 986 C C . PHE A 1 122 ? -9.07 -18.344 3.676 1 67.94 122 PHE A C 1
ATOM 988 O O . PHE A 1 122 ? -9.391 -17.531 4.547 1 67.94 122 PHE A O 1
ATOM 995 N N . THR A 1 123 ? -9.805 -19.453 3.395 1 67 123 THR A N 1
ATOM 996 C CA . THR A 1 123 ? -11.078 -19.703 4.066 1 67 123 THR A CA 1
ATOM 997 C C . THR A 1 123 ? -10.852 -20.156 5.508 1 67 123 THR A C 1
ATOM 999 O O . THR A 1 123 ? -11.789 -20.203 6.301 1 67 123 THR A O 1
ATOM 1002 N N . ASP A 1 124 ? -9.609 -20.422 5.75 1 79.81 124 ASP A N 1
ATOM 1003 C CA . ASP A 1 124 ? -9.32 -20.906 7.098 1 79.81 124 ASP A CA 1
ATOM 1004 C C . ASP A 1 124 ? -9.078 -19.75 8.055 1 79.81 124 ASP A C 1
ATOM 1006 O O . ASP A 1 124 ? -8.883 -19.953 9.258 1 79.81 124 ASP A O 1
ATOM 1010 N N . ILE A 1 125 ? -9.203 -18.562 7.508 1 85.62 125 ILE A N 1
ATOM 1011 C CA . ILE A 1 125 ? -8.977 -17.375 8.32 1 85.62 125 ILE A CA 1
ATOM 1012 C C . ILE A 1 125 ? -10.32 -16.75 8.703 1 85.62 125 ILE A C 1
ATOM 1014 O O . ILE A 1 125 ? -10.93 -16.031 7.906 1 85.62 125 ILE A O 1
ATOM 1018 N N . ASN A 1 126 ? -10.727 -16.922 9.922 1 86.94 126 ASN A N 1
ATOM 1019 C CA . ASN A 1 126 ? -12.086 -16.625 10.344 1 86.94 126 ASN A CA 1
ATOM 1020 C C . ASN A 1 126 ? -12.438 -15.148 10.102 1 86.94 126 ASN A C 1
ATOM 1022 O O . ASN A 1 126 ? -13.5 -14.844 9.555 1 86.94 126 ASN A O 1
ATOM 1026 N N . TRP A 1 127 ? -11.555 -14.312 10.562 1 88.06 127 TRP A N 1
ATOM 1027 C CA . TRP A 1 127 ? -11.914 -12.898 10.453 1 88.06 127 TRP A CA 1
ATOM 1028 C C . TRP A 1 127 ? -11.977 -12.469 8.992 1 88.06 127 TRP A C 1
ATOM 1030 O O . TRP A 1 127 ? -12.758 -11.586 8.633 1 88.06 127 TRP A O 1
ATOM 1040 N N . VAL A 1 128 ? -11.172 -13.016 8.102 1 90.75 128 VAL A N 1
ATOM 1041 C CA . VAL A 1 128 ? -11.211 -12.711 6.676 1 90.75 128 VAL A CA 1
ATOM 1042 C C . VAL A 1 128 ? -12.531 -13.203 6.078 1 90.75 128 VAL A C 1
ATOM 1044 O O . VAL A 1 128 ? -13.219 -12.453 5.375 1 90.75 128 VAL A O 1
ATOM 1047 N N . ARG A 1 129 ? -12.812 -14.414 6.355 1 88.62 129 ARG A N 1
ATOM 1048 C CA . ARG A 1 129 ? -14.062 -14.992 5.883 1 88.62 129 ARG A CA 1
ATOM 1049 C C . ARG A 1 129 ? -15.258 -14.164 6.34 1 88.62 129 ARG A C 1
ATOM 1051 O O . ARG A 1 129 ? -16.156 -13.859 5.543 1 88.62 129 ARG A O 1
ATOM 1058 N N . ASN A 1 130 ? -15.312 -13.867 7.613 1 88.56 130 ASN A N 1
ATOM 1059 C CA . ASN A 1 130 ? -16.406 -13.086 8.172 1 88.56 130 ASN A CA 1
ATOM 1060 C C . ASN A 1 130 ? -16.516 -11.719 7.508 1 88.56 130 ASN A C 1
ATOM 1062 O O . ASN A 1 130 ? -17.609 -11.273 7.152 1 88.56 130 ASN A O 1
ATOM 1066 N N . ALA A 1 131 ? -15.352 -11.055 7.34 1 89.5 131 ALA A N 1
ATOM 1067 C CA . ALA A 1 131 ? -15.328 -9.727 6.727 1 89.5 131 ALA A CA 1
ATOM 1068 C C . ALA A 1 131 ? -15.859 -9.773 5.297 1 89.5 131 ALA A C 1
ATOM 1070 O O . ALA A 1 131 ? -16.656 -8.922 4.895 1 89.5 131 ALA A O 1
ATOM 1071 N N . LEU A 1 132 ? -15.492 -10.75 4.555 1 90.94 132 LEU A N 1
ATOM 1072 C CA . LEU A 1 132 ? -15.875 -10.859 3.152 1 90.94 132 LEU A CA 1
ATOM 1073 C C . LEU A 1 132 ? -17.344 -11.281 3.018 1 90.94 132 LEU A C 1
ATOM 1075 O O . LEU A 1 132 ? -18.062 -10.766 2.162 1 90.94 132 LEU A O 1
ATOM 1079 N N . SER A 1 133 ? -17.797 -12.195 3.893 1 88.25 133 SER A N 1
ATOM 1080 C CA . SER A 1 133 ? -19.141 -12.742 3.781 1 88.25 133 SER A CA 1
ATOM 1081 C C . SER A 1 133 ? -20.188 -11.742 4.258 1 88.25 133 SER A C 1
ATOM 1083 O O . SER A 1 133 ? -21.328 -11.758 3.787 1 88.25 133 SER A O 1
ATOM 1085 N N . THR A 1 134 ? -19.875 -10.844 5.141 1 87.75 134 THR A N 1
ATOM 1086 C CA . THR A 1 134 ? -20.828 -9.914 5.711 1 87.75 134 THR A CA 1
ATOM 1087 C C . THR A 1 134 ? -20.75 -8.555 5.02 1 87.75 134 THR A C 1
ATOM 1089 O O . THR A 1 134 ? -21.594 -7.684 5.258 1 87.75 134 THR A O 1
ATOM 1092 N N . SER A 1 135 ? -19.75 -8.414 4.148 1 90.62 135 SER A N 1
ATOM 1093 C CA . SER A 1 135 ? -19.516 -7.117 3.518 1 90.62 135 SER A CA 1
ATOM 1094 C C . SER A 1 135 ? -20.578 -6.816 2.457 1 90.62 135 SER A C 1
ATOM 1096 O O . SER A 1 135 ? -20.969 -7.703 1.691 1 90.62 135 SER A O 1
ATOM 1098 N N . ALA A 1 136 ? -21.078 -5.516 2.436 1 91.94 136 ALA A N 1
ATOM 1099 C CA . ALA A 1 136 ? -21.953 -5.043 1.373 1 91.94 136 ALA A CA 1
ATOM 1100 C C . ALA A 1 136 ? -21.188 -4.812 0.078 1 91.94 136 ALA A C 1
ATOM 1102 O O . ALA A 1 136 ? -21.766 -4.742 -1.002 1 91.94 136 ALA A O 1
ATOM 1103 N N . VAL A 1 137 ? -19.906 -4.734 0.148 1 94 137 VAL A N 1
ATOM 1104 C CA . VAL A 1 137 ? -19.031 -4.484 -0.985 1 94 137 VAL A CA 1
ATOM 1105 C C . VAL A 1 137 ? -17.797 -5.387 -0.891 1 94 137 VAL A C 1
ATOM 1107 O O . VAL A 1 137 ? -16.688 -4.91 -0.625 1 94 137 VAL A O 1
ATOM 1110 N N . PRO A 1 138 ? -17.906 -6.621 -1.231 1 93.81 138 PRO A N 1
ATOM 1111 C CA . PRO A 1 138 ? -16.844 -7.602 -1.02 1 93.81 138 PRO A CA 1
ATOM 1112 C C . PRO A 1 138 ? -15.562 -7.254 -1.778 1 93.81 138 PRO A C 1
ATOM 1114 O O . PRO A 1 138 ? -14.461 -7.539 -1.3 1 93.81 138 PRO A O 1
ATOM 1117 N N . GLU A 1 139 ? -15.68 -6.68 -2.957 1 94.69 139 GLU A N 1
ATOM 1118 C CA . GLU A 1 139 ? -14.492 -6.309 -3.729 1 94.69 139 GLU A CA 1
ATOM 1119 C C . GLU A 1 139 ? -13.656 -5.273 -2.988 1 94.69 139 GLU A C 1
ATOM 1121 O O . GLU A 1 139 ? -12.43 -5.379 -2.947 1 94.69 139 GLU A O 1
ATOM 1126 N N . MET A 1 140 ? -14.305 -4.293 -2.404 1 96 140 MET A N 1
ATOM 1127 C CA . MET A 1 140 ? -13.602 -3.268 -1.637 1 96 140 MET A CA 1
ATOM 1128 C C . MET A 1 140 ? -13.031 -3.846 -0.347 1 96 140 MET A C 1
ATOM 1130 O O . MET A 1 140 ? -11.922 -3.49 0.061 1 96 140 MET A O 1
ATOM 1134 N N . THR A 1 141 ? -13.797 -4.738 0.269 1 96 141 THR A N 1
ATOM 1135 C CA . THR A 1 141 ? -13.344 -5.41 1.482 1 96 141 THR A CA 1
ATOM 1136 C C . THR A 1 141 ? -12.078 -6.215 1.215 1 96 141 THR A C 1
ATOM 1138 O O . THR A 1 141 ? -11.109 -6.137 1.979 1 96 141 THR A O 1
ATOM 1141 N N . ALA A 1 142 ? -12.086 -6.945 0.106 1 95.62 142 ALA A N 1
ATOM 1142 C CA . ALA A 1 142 ? -10.914 -7.738 -0.26 1 95.62 142 ALA A CA 1
ATOM 1143 C C . ALA A 1 142 ? -9.703 -6.848 -0.489 1 95.62 142 ALA A C 1
ATOM 1145 O O . ALA A 1 142 ? -8.586 -7.188 -0.077 1 95.62 142 ALA A O 1
ATOM 1146 N N . LYS A 1 143 ? -9.891 -5.715 -1.119 1 96.44 143 LYS A N 1
ATOM 1147 C CA . LYS A 1 143 ? -8.812 -4.77 -1.375 1 96.44 143 LYS A CA 1
ATOM 1148 C C . LYS A 1 143 ? -8.25 -4.207 -0.072 1 96.44 143 LYS A C 1
ATOM 1150 O O . LYS A 1 143 ? -7.035 -4.055 0.074 1 96.44 143 LYS A O 1
ATOM 1155 N N . MET A 1 144 ? -9.125 -3.883 0.842 1 97.06 144 MET A N 1
ATOM 1156 C CA . MET A 1 144 ? -8.711 -3.361 2.143 1 97.06 144 MET A CA 1
ATOM 1157 C C . MET A 1 144 ? -7.859 -4.383 2.891 1 97.06 144 MET A C 1
ATOM 1159 O O . MET A 1 144 ? -6.797 -4.047 3.416 1 97.06 144 MET A O 1
ATOM 1163 N N . ILE A 1 145 ? -8.328 -5.59 2.926 1 96.12 145 ILE A N 1
ATOM 1164 C CA . ILE A 1 145 ? -7.609 -6.656 3.615 1 96.12 145 ILE A CA 1
ATOM 1165 C C . ILE A 1 145 ? -6.266 -6.895 2.93 1 96.12 145 ILE A C 1
ATOM 1167 O O . ILE A 1 145 ? -5.227 -6.941 3.588 1 96.12 145 ILE A O 1
ATOM 1171 N N . ALA A 1 146 ? -6.293 -6.973 1.58 1 96.44 146 ALA A N 1
ATOM 1172 C CA . ALA A 1 146 ? -5.07 -7.203 0.811 1 96.44 146 ALA A CA 1
ATOM 1173 C C . ALA A 1 146 ? -4.047 -6.102 1.065 1 96.44 146 ALA A C 1
ATOM 1175 O O . ALA A 1 146 ? -2.863 -6.379 1.273 1 96.44 146 ALA A O 1
ATOM 1176 N N . GLY A 1 147 ? -4.484 -4.887 1.052 1 96.94 147 GLY A N 1
ATOM 1177 C CA . GLY A 1 147 ? -3.596 -3.766 1.305 1 96.94 147 GLY A CA 1
ATOM 1178 C C . GLY A 1 147 ? -2.992 -3.783 2.697 1 96.94 147 GLY A C 1
ATOM 1179 O O . GLY A 1 147 ? -1.798 -3.527 2.863 1 96.94 147 GLY A O 1
ATOM 1180 N N . GLY A 1 148 ? -3.814 -4.016 3.666 1 97.19 148 GLY A N 1
ATOM 1181 C CA . GLY A 1 148 ? -3.318 -4.113 5.031 1 97.19 148 GLY A CA 1
ATOM 1182 C C . GLY A 1 148 ? -2.309 -5.23 5.219 1 97.19 148 GLY A C 1
ATOM 1183 O O . GLY A 1 148 ? -1.242 -5.02 5.801 1 97.19 148 GLY A O 1
ATOM 1184 N N . VAL A 1 149 ? -2.646 -6.375 4.727 1 96.44 149 VAL A N 1
ATOM 1185 C CA . VAL A 1 149 ? -1.774 -7.539 4.852 1 96.44 149 VAL A CA 1
ATOM 1186 C C . VAL A 1 149 ? -0.448 -7.266 4.145 1 96.44 149 VAL A C 1
ATOM 1188 O O . VAL A 1 149 ? 0.623 -7.496 4.711 1 96.44 149 VAL A O 1
ATOM 1191 N N . LEU A 1 150 ? -0.531 -6.77 2.957 1 96.06 150 LEU A N 1
ATOM 1192 C CA . LEU A 1 150 ? 0.685 -6.492 2.199 1 96.06 150 LEU A CA 1
ATOM 1193 C C . LEU A 1 150 ? 1.551 -5.461 2.916 1 96.06 150 LEU A C 1
ATOM 1195 O O . LEU A 1 150 ? 2.777 -5.59 2.947 1 96.06 150 LEU A O 1
ATOM 1199 N N . THR A 1 151 ? 0.951 -4.457 3.512 1 96.94 151 THR A N 1
ATOM 1200 C CA . THR A 1 151 ? 1.689 -3.43 4.234 1 96.94 151 THR A CA 1
ATOM 1201 C C . THR A 1 151 ? 2.488 -4.043 5.383 1 96.94 151 THR A C 1
ATOM 1203 O O . THR A 1 151 ? 3.658 -3.707 5.578 1 96.94 151 THR A O 1
ATOM 1206 N N . VAL A 1 152 ? 1.883 -4.973 6.094 1 97 152 VAL A N 1
ATOM 1207 C CA . VAL A 1 152 ? 2.557 -5.621 7.211 1 97 152 VAL A CA 1
ATOM 1208 C C . VAL A 1 152 ? 3.676 -6.52 6.691 1 97 152 VAL A C 1
ATOM 1210 O O . VAL A 1 152 ? 4.773 -6.547 7.254 1 97 152 VAL A O 1
ATOM 1213 N N . VAL A 1 153 ? 3.434 -7.195 5.637 1 96.44 153 VAL A N 1
ATOM 1214 C CA . VAL A 1 153 ? 4.434 -8.094 5.074 1 96.44 153 VAL A CA 1
ATOM 1215 C C . VAL A 1 153 ? 5.617 -7.285 4.543 1 96.44 153 VAL A C 1
ATOM 1217 O O . VAL A 1 153 ? 6.773 -7.637 4.777 1 96.44 153 VAL A O 1
ATOM 1220 N N . VAL A 1 154 ? 5.355 -6.258 3.832 1 95.06 154 VAL A N 1
ATOM 1221 C CA . VAL A 1 154 ? 6.41 -5.395 3.314 1 95.06 154 VAL A CA 1
ATOM 1222 C C . VAL A 1 154 ? 7.25 -4.852 4.469 1 95.06 154 VAL A C 1
ATOM 1224 O O . VAL A 1 154 ? 8.477 -4.828 4.395 1 95.06 154 VAL A O 1
ATOM 1227 N N . ASP A 1 155 ? 6.539 -4.395 5.488 1 95.12 155 ASP A N 1
ATOM 1228 C CA . ASP A 1 155 ? 7.246 -3.9 6.668 1 95.12 155 ASP A CA 1
ATOM 1229 C C . ASP A 1 155 ? 8.148 -4.98 7.258 1 95.12 155 ASP A C 1
ATOM 1231 O O . ASP A 1 155 ? 9.289 -4.703 7.641 1 95.12 155 ASP A O 1
ATOM 1235 N N . TRP A 1 156 ? 7.605 -6.188 7.332 1 96.69 156 TRP A N 1
ATOM 1236 C CA . TRP A 1 156 ? 8.352 -7.336 7.836 1 96.69 156 TRP A CA 1
ATOM 1237 C C . TRP A 1 156 ? 9.602 -7.582 7 1 96.69 156 TRP A C 1
ATOM 1239 O O . TRP A 1 156 ? 10.695 -7.754 7.547 1 96.69 156 TRP A O 1
ATOM 1249 N N . VAL A 1 157 ? 9.5 -7.52 5.727 1 95.06 157 VAL A N 1
ATOM 1250 C CA . VAL A 1 157 ? 10.617 -7.742 4.82 1 95.06 157 VAL A CA 1
ATOM 1251 C C . VAL A 1 157 ? 11.602 -6.578 4.918 1 95.06 157 VAL A C 1
ATOM 1253 O O . VAL A 1 157 ? 12.82 -6.785 4.93 1 95.06 157 VAL A O 1
ATOM 1256 N N . GLU A 1 158 ? 11.07 -5.41 4.969 1 93 158 GLU A N 1
ATOM 1257 C CA . GLU A 1 158 ? 11.906 -4.215 5.051 1 93 158 GLU A CA 1
ATOM 1258 C C . GLU A 1 158 ? 12.789 -4.242 6.301 1 93 158 GLU A C 1
ATOM 1260 O O . GLU A 1 158 ? 13.922 -3.76 6.273 1 93 158 GLU A O 1
ATOM 1265 N N . GLN A 1 159 ? 12.227 -4.758 7.344 1 93.62 159 GLN A N 1
ATOM 1266 C CA . GLN A 1 159 ? 12.977 -4.824 8.594 1 93.62 159 GLN A CA 1
ATOM 1267 C C . GLN A 1 159 ? 13.836 -6.082 8.656 1 93.62 159 GLN A C 1
ATOM 1269 O O . GLN A 1 159 ? 14.203 -6.543 9.742 1 93.62 159 GLN A O 1
ATOM 1274 N N . ASN A 1 160 ? 14.047 -6.676 7.539 1 94.38 160 ASN A N 1
ATOM 1275 C CA . ASN A 1 160 ? 14.914 -7.836 7.379 1 94.38 160 ASN A CA 1
ATOM 1276 C C . ASN A 1 160 ? 14.406 -9.031 8.172 1 94.38 160 ASN A C 1
ATOM 1278 O O . ASN A 1 160 ? 15.18 -9.719 8.836 1 94.38 160 ASN A O 1
ATOM 1282 N N . PHE A 1 161 ? 13.125 -9.117 8.211 1 94.56 161 PHE A N 1
ATOM 1283 C CA . PHE A 1 161 ? 12.477 -10.281 8.797 1 94.56 161 PHE A CA 1
ATOM 1284 C C . PHE A 1 161 ? 12.781 -10.375 10.289 1 94.56 161 PHE A C 1
ATOM 1286 O O . PHE A 1 161 ? 12.93 -11.477 10.828 1 94.56 161 PHE A O 1
ATOM 1293 N N . GLN A 1 162 ? 12.875 -9.289 10.969 1 93.25 162 GLN A N 1
ATOM 1294 C CA . GLN A 1 162 ? 13.234 -9.227 12.383 1 93.25 162 GLN A CA 1
ATOM 1295 C C . GLN A 1 162 ? 12.117 -9.797 13.258 1 93.25 162 GLN A C 1
ATOM 1297 O O . GLN A 1 162 ? 12.383 -10.438 14.266 1 93.25 162 GLN A O 1
ATOM 1302 N N . THR A 1 163 ? 10.891 -9.555 12.938 1 95.06 163 THR A N 1
ATOM 1303 C CA . THR A 1 163 ? 9.773 -10.141 13.664 1 95.06 163 THR A CA 1
ATOM 1304 C C . THR A 1 163 ? 9.719 -11.656 13.453 1 95.06 163 THR A C 1
ATOM 1306 O O . THR A 1 163 ? 9.703 -12.125 12.32 1 95.06 163 THR A O 1
ATOM 1309 N N . PRO A 1 164 ? 9.711 -12.391 14.539 1 96.38 164 PRO A N 1
ATOM 1310 C CA . PRO A 1 164 ? 9.617 -13.844 14.383 1 96.38 164 PRO A CA 1
ATOM 1311 C C . PRO A 1 164 ? 8.359 -14.273 13.633 1 96.38 164 PRO A C 1
ATOM 1313 O O . PRO A 1 164 ? 7.293 -13.672 13.812 1 96.38 164 PRO A O 1
ATOM 1316 N N . GLU A 1 165 ? 8.539 -15.328 12.797 1 97.06 165 GLU A N 1
ATOM 1317 C CA . GLU A 1 165 ? 7.43 -15.82 11.992 1 97.06 165 GLU A CA 1
ATOM 1318 C C . GLU A 1 165 ? 6.227 -16.172 12.859 1 97.06 165 GLU A C 1
ATOM 1320 O O . GLU A 1 165 ? 5.086 -15.891 12.492 1 97.06 165 GLU A O 1
ATOM 1325 N N . GLY A 1 166 ? 6.5 -16.828 14.023 1 96.31 166 GLY A N 1
ATOM 1326 C CA . GLY A 1 166 ? 5.418 -17.188 14.922 1 96.31 166 GLY A CA 1
ATOM 1327 C C . GLY A 1 166 ? 4.59 -16 15.375 1 96.31 166 GLY A C 1
ATOM 1328 O O . GLY A 1 166 ? 3.365 -16.109 15.484 1 96.31 166 GLY A O 1
ATOM 1329 N N . GLU A 1 167 ? 5.227 -14.867 15.648 1 95.88 167 GLU A N 1
ATOM 1330 C CA . GLU A 1 167 ? 4.531 -13.648 16.062 1 95.88 167 GLU A CA 1
ATOM 1331 C C . GLU A 1 167 ? 3.691 -13.086 14.922 1 95.88 167 GLU A C 1
ATOM 1333 O O . GLU A 1 167 ? 2.57 -12.625 15.141 1 95.88 167 GLU A O 1
ATOM 1338 N N . LEU A 1 168 ? 4.25 -13.094 13.703 1 96.19 168 LEU A N 1
ATOM 1339 C CA . LEU A 1 168 ? 3.529 -12.609 12.539 1 96.19 168 LEU A CA 1
ATOM 1340 C C . LEU A 1 168 ? 2.291 -13.461 12.266 1 96.19 168 LEU A C 1
ATOM 1342 O O . LEU A 1 168 ? 1.218 -12.93 11.977 1 96.19 168 LEU A O 1
ATOM 1346 N N . ILE A 1 169 ? 2.461 -14.773 12.383 1 95.94 169 ILE A N 1
ATOM 1347 C CA . ILE A 1 169 ? 1.36 -15.711 12.188 1 95.94 169 ILE A CA 1
ATOM 1348 C C . ILE A 1 169 ? 0.266 -15.445 13.219 1 95.94 169 ILE A C 1
ATOM 1350 O O . ILE A 1 169 ? -0.913 -15.344 12.867 1 95.94 169 ILE A O 1
ATOM 1354 N N . ASP A 1 170 ? 0.698 -15.281 14.469 1 94.5 170 ASP A N 1
ATOM 1355 C CA . ASP A 1 170 ? -0.257 -15 15.539 1 94.5 170 ASP A CA 1
ATOM 1356 C C . ASP A 1 170 ? -0.992 -13.688 15.297 1 94.5 170 ASP A C 1
ATOM 1358 O O . ASP A 1 170 ? -2.195 -13.586 15.547 1 94.5 170 ASP A O 1
ATOM 1362 N N . PHE A 1 171 ? -0.316 -12.742 14.797 1 95.44 171 PHE A N 1
ATOM 1363 C CA . PHE A 1 171 ? -0.908 -11.445 14.508 1 95.44 171 PHE A CA 1
ATOM 1364 C C . PHE A 1 171 ? -1.999 -11.57 13.453 1 95.44 171 PHE A C 1
ATOM 1366 O O . PHE A 1 171 ? -3.131 -11.125 13.664 1 95.44 171 PHE A O 1
ATOM 1373 N N . PHE A 1 172 ? -1.663 -12.211 12.312 1 94.69 172 PHE A N 1
ATOM 1374 C CA . PHE A 1 172 ? -2.621 -12.336 11.219 1 94.69 172 PHE A CA 1
ATOM 1375 C C . PHE A 1 172 ? -3.809 -13.195 11.633 1 94.69 172 PHE A C 1
ATOM 1377 O O . PHE A 1 172 ? -4.945 -12.93 11.234 1 94.69 172 PHE A O 1
ATOM 1384 N N . ARG A 1 173 ? -3.584 -14.18 12.43 1 91.56 173 ARG A N 1
ATOM 1385 C CA . ARG A 1 173 ? -4.645 -15.086 12.859 1 91.56 173 ARG A CA 1
ATOM 1386 C C . ARG A 1 173 ? -5.637 -14.367 13.773 1 91.56 173 ARG A C 1
ATOM 1388 O O . ARG A 1 173 ? -6.836 -14.664 13.742 1 91.56 173 ARG A O 1
ATOM 1395 N N . ASN A 1 174 ? -5.094 -13.391 14.539 1 88.88 174 ASN A N 1
ATOM 1396 C CA . ASN A 1 174 ? -5.918 -12.805 15.586 1 88.88 174 ASN A CA 1
ATOM 1397 C C . ASN A 1 174 ? -6.211 -11.328 15.312 1 88.88 174 ASN A C 1
ATOM 1399 O O . ASN A 1 174 ? -6.477 -10.562 16.25 1 88.88 174 ASN A O 1
ATOM 1403 N N . PHE A 1 175 ? -6.004 -10.836 14.156 1 87.62 175 PHE A N 1
ATOM 1404 C CA . PHE A 1 175 ? -6.176 -9.422 13.844 1 87.62 175 PHE A CA 1
ATOM 1405 C C . PHE A 1 175 ? -7.57 -8.945 14.234 1 87.62 175 PHE A C 1
ATOM 1407 O O . PHE A 1 175 ? -7.723 -7.875 14.828 1 87.62 175 PHE A O 1
ATOM 1414 N N . MET A 1 176 ? -8.578 -9.719 13.906 1 75.12 176 MET A N 1
ATOM 1415 C CA . MET A 1 176 ? -9.906 -9.336 14.375 1 75.12 176 MET A CA 1
ATOM 1416 C C . MET A 1 176 ? -10.594 -10.508 15.062 1 75.12 176 MET A C 1
ATOM 1418 O O . MET A 1 176 ? -10.586 -11.625 14.547 1 75.12 176 MET A O 1
ATOM 1422 N N . PRO A 1 177 ? -10.906 -10.234 16.391 1 61.22 177 PRO A N 1
ATOM 1423 C CA . PRO A 1 177 ? -11.57 -11.305 17.125 1 61.22 177 PRO A CA 1
ATOM 1424 C C . PRO A 1 177 ? -12.914 -11.703 16.516 1 61.22 177 PRO A C 1
ATOM 1426 O O . PRO A 1 177 ? -13.547 -10.898 15.828 1 61.22 177 PRO A O 1
ATOM 1429 N N . MET B 1 1 ? 10.305 35.344 17.969 1 64.5 1 MET B N 1
ATOM 1430 C CA . MET B 1 1 ? 11.18 34.375 17.297 1 64.5 1 MET B CA 1
ATOM 1431 C C . MET B 1 1 ? 10.438 33.062 17 1 64.5 1 MET B C 1
ATOM 1433 O O . MET B 1 1 ? 10.375 32.656 15.844 1 64.5 1 MET B O 1
ATOM 1437 N N . LYS B 1 2 ? 9.812 32.688 18.047 1 70.25 2 LYS B N 1
ATOM 1438 C CA . LYS B 1 2 ? 9.062 31.438 17.906 1 70.25 2 LYS B CA 1
ATOM 1439 C C . LYS B 1 2 ? 7.887 31.609 16.938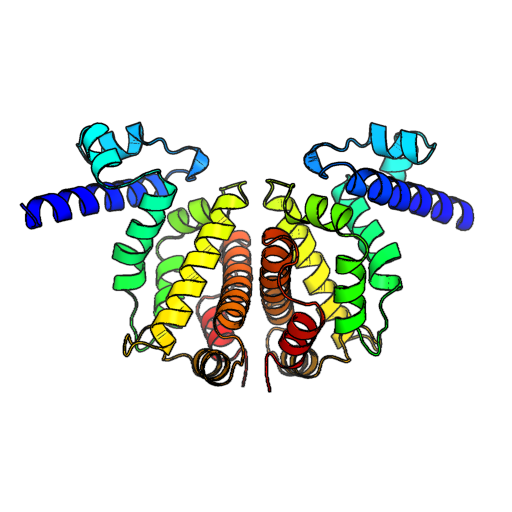 1 70.25 2 LYS B C 1
ATOM 1441 O O . LYS B 1 2 ? 7.609 30.734 16.125 1 70.25 2 LYS B O 1
ATOM 1446 N N . LYS B 1 3 ? 7.379 32.812 16.875 1 82 3 LYS B N 1
ATOM 1447 C CA . LYS B 1 3 ? 6.238 33.094 16 1 82 3 LYS B CA 1
ATOM 1448 C C . LYS B 1 3 ? 6.676 33.188 14.547 1 82 3 LYS B C 1
ATOM 1450 O O . LYS B 1 3 ? 5.988 32.688 13.648 1 82 3 LYS B O 1
ATOM 1455 N N . GLN B 1 4 ? 7.773 33.844 14.336 1 81.56 4 GLN B N 1
ATOM 1456 C CA . GLN B 1 4 ? 8.297 34 12.984 1 81.56 4 GLN B CA 1
ATOM 1457 C C . GLN B 1 4 ? 8.672 32.625 12.398 1 81.56 4 GLN B C 1
ATOM 1459 O O . GLN B 1 4 ? 8.43 32.375 11.219 1 81.56 4 GLN B O 1
ATOM 1464 N N . GLN B 1 5 ? 9.211 31.781 13.258 1 84.5 5 GLN B N 1
ATOM 1465 C CA . GLN B 1 5 ? 9.586 30.438 12.828 1 84.5 5 GLN B CA 1
ATOM 1466 C C . GLN B 1 5 ? 8.359 29.641 12.391 1 84.5 5 GLN B C 1
ATOM 1468 O O . GLN B 1 5 ? 8.383 28.969 11.359 1 84.5 5 GLN B O 1
ATOM 1473 N N . ALA B 1 6 ? 7.348 29.797 13.18 1 87.94 6 ALA B N 1
ATOM 1474 C CA . ALA B 1 6 ? 6.109 29.094 12.852 1 87.94 6 ALA B CA 1
ATOM 1475 C C . ALA B 1 6 ? 5.523 29.609 11.531 1 87.94 6 ALA B C 1
ATOM 1477 O O . ALA B 1 6 ? 5.012 28.828 10.734 1 87.94 6 ALA B O 1
ATOM 1478 N N . ARG B 1 7 ? 5.676 30.859 11.352 1 90.25 7 ARG B N 1
ATOM 1479 C CA . ARG B 1 7 ? 5.152 31.453 10.125 1 90.25 7 ARG B CA 1
ATOM 1480 C C . ARG B 1 7 ? 5.922 30.953 8.906 1 90.25 7 ARG B C 1
ATOM 1482 O O . ARG B 1 7 ? 5.328 30.688 7.855 1 90.25 7 ARG B O 1
ATOM 1489 N N . ARG B 1 8 ? 7.188 30.828 9.016 1 92.5 8 ARG B N 1
ATOM 1490 C CA . ARG B 1 8 ? 8.008 30.359 7.902 1 92.5 8 ARG B CA 1
ATOM 1491 C C . ARG B 1 8 ? 7.73 28.891 7.602 1 92.5 8 ARG B C 1
ATOM 1493 O O . ARG B 1 8 ? 7.609 28.5 6.438 1 92.5 8 ARG B O 1
ATOM 1500 N N . LYS B 1 9 ? 7.598 28.125 8.664 1 95.38 9 LYS B N 1
ATOM 1501 C CA . LYS B 1 9 ? 7.27 26.719 8.484 1 95.38 9 LYS B CA 1
ATOM 1502 C C . LYS B 1 9 ? 5.922 26.547 7.789 1 95.38 9 LYS B C 1
ATOM 1504 O O . LYS B 1 9 ? 5.785 25.734 6.875 1 95.38 9 LYS B O 1
ATOM 1509 N N . GLU B 1 10 ? 5.035 27.375 8.234 1 95.5 10 GLU B N 1
ATOM 1510 C CA . GLU B 1 10 ? 3.695 27.312 7.656 1 95.5 10 GLU B CA 1
ATOM 1511 C C . GLU B 1 10 ? 3.703 27.75 6.195 1 95.5 10 GLU B C 1
ATOM 1513 O O . GLU B 1 10 ? 2.98 27.188 5.367 1 95.5 10 GLU B O 1
ATOM 1518 N N . ALA B 1 11 ? 4.5 28.766 5.957 1 96.5 11 ALA B N 1
ATOM 1519 C CA . ALA B 1 11 ? 4.609 29.234 4.578 1 96.5 11 ALA B CA 1
ATOM 1520 C C . ALA B 1 11 ? 5.168 28.141 3.672 1 96.5 11 ALA B C 1
ATOM 1522 O O . ALA B 1 11 ? 4.676 27.922 2.561 1 96.5 11 ALA B O 1
ATOM 1523 N N . LEU B 1 12 ? 6.141 27.453 4.137 1 97.88 12 LEU B N 1
ATOM 1524 C CA . LEU B 1 12 ? 6.73 26.359 3.383 1 97.88 12 LEU B CA 1
ATOM 1525 C C . LEU B 1 12 ? 5.734 25.219 3.209 1 97.88 12 LEU B C 1
ATOM 1527 O O . LEU B 1 12 ? 5.578 24.688 2.107 1 97.88 12 LEU B O 1
ATOM 1531 N N . GLY B 1 13 ? 5.078 24.906 4.266 1 97.69 13 GLY B N 1
ATOM 1532 C CA . GLY B 1 13 ? 4.074 23.859 4.195 1 97.69 13 GLY B CA 1
ATOM 1533 C C . GLY B 1 13 ? 2.957 24.172 3.217 1 97.69 13 GLY B C 1
ATOM 1534 O O . GLY B 1 13 ? 2.568 23.312 2.42 1 97.69 13 GLY B O 1
ATOM 1535 N N . ASN B 1 14 ? 2.488 25.406 3.287 1 96.69 14 ASN B N 1
ATOM 1536 C CA . ASN B 1 14 ? 1.429 25.828 2.383 1 96.69 14 ASN B CA 1
ATOM 1537 C C . ASN B 1 14 ? 1.905 25.859 0.933 1 96.69 14 ASN B C 1
ATOM 1539 O O . ASN B 1 14 ? 1.146 25.531 0.019 1 96.69 14 ASN B O 1
ATOM 1543 N N . SER B 1 15 ? 3.068 26.297 0.749 1 98.12 15 SER B N 1
ATOM 1544 C CA . SER B 1 15 ? 3.637 26.344 -0.594 1 98.12 15 SER B CA 1
ATOM 1545 C C . SER B 1 15 ? 3.684 24.953 -1.223 1 98.12 15 SER B C 1
ATOM 1547 O O . SER B 1 15 ? 3.404 24.797 -2.412 1 98.12 15 SER B O 1
ATOM 1549 N N . LEU B 1 16 ? 4.078 23.969 -0.417 1 98.06 16 LEU B N 1
ATOM 1550 C CA . LEU B 1 16 ? 4.094 22.594 -0.93 1 98.06 16 LEU B CA 1
ATOM 1551 C C . LEU B 1 16 ? 2.697 22.172 -1.362 1 98.06 16 LEU B C 1
ATOM 1553 O O . LEU B 1 16 ? 2.531 21.562 -2.424 1 98.06 16 LEU B O 1
ATOM 1557 N N . LEU B 1 17 ? 1.713 22.484 -0.592 1 97 17 LEU B N 1
ATOM 1558 C CA . LEU B 1 17 ? 0.346 22.094 -0.916 1 97 17 LEU B CA 1
ATOM 1559 C C . LEU B 1 17 ? -0.123 22.766 -2.203 1 97 17 LEU B C 1
ATOM 1561 O O . LEU B 1 17 ? -0.805 22.141 -3.02 1 97 17 LEU B O 1
ATOM 1565 N N . VAL B 1 18 ? 0.241 23.984 -2.357 1 97.56 18 VAL B N 1
ATOM 1566 C CA . VAL B 1 18 ? -0.096 24.719 -3.57 1 97.56 18 VAL B CA 1
ATOM 1567 C C . VAL B 1 18 ? 0.525 24.031 -4.785 1 97.56 18 VAL B C 1
ATOM 1569 O O . VAL B 1 18 ? -0.145 23.828 -5.797 1 97.56 18 VAL B O 1
ATOM 1572 N N . LEU B 1 19 ? 1.725 23.672 -4.672 1 98.06 19 LEU B N 1
ATOM 1573 C CA . LEU B 1 19 ? 2.447 23.047 -5.773 1 98.06 19 LEU B CA 1
ATOM 1574 C C . LEU B 1 19 ? 1.908 21.641 -6.051 1 98.06 19 LEU B C 1
ATOM 1576 O O . LEU B 1 19 ? 1.813 21.234 -7.207 1 98.06 19 LEU B O 1
ATOM 1580 N N . LEU B 1 20 ? 1.488 20.938 -4.973 1 96.88 20 LEU B N 1
ATOM 1581 C CA . LEU B 1 20 ? 0.991 19.578 -5.102 1 96.88 20 LEU B CA 1
ATOM 1582 C C . LEU B 1 20 ? -0.35 19.547 -5.824 1 96.88 20 LEU B C 1
ATOM 1584 O O . LEU B 1 20 ? -0.768 18.5 -6.332 1 96.88 20 LEU B O 1
ATOM 1588 N N . ARG B 1 21 ? -1.01 20.656 -5.84 1 97.19 21 ARG B N 1
ATOM 1589 C CA . ARG B 1 21 ? -2.26 20.734 -6.59 1 97.19 21 ARG B CA 1
ATOM 1590 C C . ARG B 1 21 ? -1.998 20.812 -8.086 1 97.19 21 ARG B C 1
ATOM 1592 O O . ARG B 1 21 ? -2.893 20.547 -8.898 1 97.19 21 ARG B O 1
ATOM 1599 N N . LYS B 1 22 ? -0.781 21.062 -8.492 1 97 22 LYS B N 1
ATOM 1600 C CA . LYS B 1 22 ? -0.443 21.266 -9.891 1 97 22 LYS B CA 1
ATOM 1601 C C . LYS B 1 22 ? 0.405 20.125 -10.43 1 97 22 LYS B C 1
ATOM 1603 O O . LYS B 1 22 ? 0.29 19.75 -11.602 1 97 22 LYS B O 1
ATOM 1608 N N . GLU B 1 23 ? 1.283 19.547 -9.617 1 95.62 23 GLU B N 1
ATOM 1609 C CA . GLU B 1 23 ? 2.186 18.5 -10.086 1 95.62 23 GLU B CA 1
ATOM 1610 C C . GLU B 1 23 ? 2.525 17.531 -8.961 1 95.62 23 GLU B C 1
ATOM 1612 O O . GLU B 1 23 ? 2.375 17.844 -7.785 1 95.62 23 GLU B O 1
ATOM 1617 N N . PRO B 1 24 ? 2.982 16.312 -9.359 1 94.56 24 PRO B N 1
ATOM 1618 C CA . PRO B 1 24 ? 3.354 15.32 -8.344 1 94.56 24 PRO B CA 1
ATOM 1619 C C . PRO B 1 24 ? 4.617 15.703 -7.582 1 94.56 24 PRO B C 1
ATOM 1621 O O . PRO B 1 24 ? 5.414 16.516 -8.07 1 94.56 24 PRO B O 1
ATOM 1624 N N . LEU B 1 25 ? 4.789 15.148 -6.457 1 93.62 25 LEU B N 1
ATOM 1625 C CA . LEU B 1 25 ? 5.867 15.5 -5.539 1 93.62 25 LEU B CA 1
ATOM 1626 C C . LEU B 1 25 ? 7.227 15.32 -6.203 1 93.62 25 LEU B C 1
ATOM 1628 O O . LEU B 1 25 ? 8.141 16.125 -5.992 1 93.62 25 LEU B O 1
ATOM 1632 N N . GLU B 1 26 ? 7.387 14.266 -6.992 1 90.38 26 GLU B N 1
ATOM 1633 C CA . GLU B 1 26 ? 8.672 13.945 -7.609 1 90.38 26 GLU B CA 1
ATOM 1634 C C . GLU B 1 26 ? 9.133 15.07 -8.531 1 90.38 26 GLU B C 1
ATOM 1636 O O . GLU B 1 26 ? 10.336 15.234 -8.758 1 90.38 26 GLU B O 1
ATOM 1641 N N . LYS B 1 27 ? 8.281 15.852 -8.992 1 94.75 27 LYS B N 1
ATOM 1642 C CA . LYS B 1 27 ? 8.602 16.922 -9.93 1 94.75 27 LYS B CA 1
ATOM 1643 C C . LYS B 1 27 ? 8.828 18.25 -9.188 1 94.75 27 LYS B C 1
ATOM 1645 O O . LYS B 1 27 ? 9.273 19.234 -9.789 1 94.75 27 LYS B O 1
ATOM 1650 N N . ILE B 1 28 ? 8.492 18.312 -7.977 1 96.88 28 ILE B N 1
ATOM 1651 C CA . ILE B 1 28 ? 8.617 19.531 -7.188 1 96.88 28 ILE B CA 1
ATOM 1652 C C . ILE B 1 28 ? 10.008 19.609 -6.562 1 96.88 28 ILE B C 1
ATOM 1654 O O . ILE B 1 28 ? 10.477 18.625 -5.969 1 96.88 28 ILE B O 1
ATOM 1658 N N . THR B 1 29 ? 10.68 20.703 -6.715 1 97.38 29 THR B N 1
ATOM 1659 C CA . THR B 1 29 ? 12 20.891 -6.121 1 97.38 29 THR B CA 1
ATOM 1660 C C . THR B 1 29 ? 11.922 21.797 -4.898 1 97.38 29 THR B C 1
ATOM 1662 O O . THR B 1 29 ? 10.938 22.516 -4.719 1 97.38 29 THR B O 1
ATOM 1665 N N . VAL B 1 30 ? 12.969 21.688 -4.109 1 98 30 VAL B N 1
ATOM 1666 C CA . VAL B 1 30 ? 13.07 22.562 -2.947 1 98 30 VAL B CA 1
ATOM 1667 C C . VAL B 1 30 ? 13.109 24.031 -3.4 1 98 30 VAL B C 1
ATOM 1669 O O . VAL B 1 30 ? 12.492 24.891 -2.775 1 98 30 VAL B O 1
ATOM 1672 N N . ASP B 1 31 ? 13.711 24.25 -4.512 1 98.06 31 ASP B N 1
ATOM 1673 C CA . ASP B 1 31 ? 13.781 25.609 -5.047 1 98.06 31 ASP B CA 1
ATOM 1674 C C . ASP B 1 31 ? 12.391 26.141 -5.379 1 98.06 31 ASP B C 1
ATOM 1676 O O . ASP B 1 31 ? 12.07 27.281 -5.066 1 98.06 31 ASP B O 1
ATOM 1680 N N . GLN B 1 32 ? 11.578 25.406 -5.973 1 98.31 32 GLN B N 1
ATOM 1681 C CA . GLN B 1 32 ? 10.211 25.781 -6.305 1 98.31 32 GLN B CA 1
ATOM 1682 C C . GLN B 1 32 ? 9.406 26.094 -5.043 1 98.31 32 GLN B C 1
ATOM 1684 O O . GLN B 1 32 ? 8.656 27.062 -5 1 98.31 32 GLN B O 1
ATOM 1689 N N . ILE B 1 33 ? 9.578 25.219 -4.055 1 98.62 33 ILE B N 1
ATOM 1690 C CA . ILE B 1 33 ? 8.875 25.391 -2.787 1 98.62 33 ILE B CA 1
ATOM 1691 C C . ILE B 1 33 ? 9.273 26.719 -2.148 1 98.62 33 ILE B C 1
ATOM 1693 O O . ILE B 1 33 ? 8.414 27.484 -1.723 1 98.62 33 ILE B O 1
ATOM 1697 N N . CYS B 1 34 ? 10.562 26.984 -2.119 1 98.44 34 CYS B N 1
ATOM 1698 C CA . CYS B 1 34 ? 11.078 28.203 -1.514 1 98.44 34 CYS B CA 1
ATOM 1699 C C . CYS B 1 34 ? 10.602 29.438 -2.273 1 98.44 34 CYS B C 1
ATOM 1701 O O . CYS B 1 34 ? 10.203 30.438 -1.666 1 98.44 34 CYS B O 1
ATOM 1703 N N . ARG B 1 35 ? 10.641 29.391 -3.551 1 98.25 35 ARG B N 1
ATOM 1704 C CA . ARG B 1 35 ? 10.148 30.484 -4.375 1 98.25 35 ARG B CA 1
ATOM 1705 C C . ARG B 1 35 ? 8.68 30.766 -4.098 1 98.25 35 ARG B C 1
ATOM 1707 O O . ARG B 1 35 ? 8.281 31.922 -3.936 1 98.25 35 ARG B O 1
ATOM 1714 N N . GLU B 1 36 ? 7.859 29.734 -4.055 1 97.88 36 GLU B N 1
ATOM 1715 C CA . GLU B 1 36 ? 6.434 29.859 -3.773 1 97.88 36 GLU B CA 1
ATOM 1716 C C . GLU B 1 36 ? 6.191 30.453 -2.387 1 97.88 36 GLU B C 1
ATOM 1718 O O . GLU B 1 36 ? 5.25 31.234 -2.189 1 97.88 36 GLU B O 1
ATOM 1723 N N . ALA B 1 37 ? 7.027 30.109 -1.438 1 97.56 37 ALA B N 1
ATOM 1724 C CA . ALA B 1 37 ? 6.883 30.547 -0.049 1 97.56 37 ALA B CA 1
ATOM 1725 C C . ALA B 1 37 ? 7.504 31.922 0.164 1 97.56 37 ALA B C 1
ATOM 1727 O O . ALA B 1 37 ? 7.266 32.562 1.188 1 97.56 37 ALA B O 1
ATOM 1728 N N . GLY B 1 38 ? 8.375 32.312 -0.74 1 97 38 GLY B N 1
ATOM 1729 C CA . GLY B 1 38 ? 9.055 33.594 -0.613 1 97 38 GLY B CA 1
ATOM 1730 C C . GLY B 1 38 ? 10.188 33.562 0.397 1 97 38 GLY B C 1
ATOM 1731 O O . GLY B 1 38 ? 10.359 34.5 1.163 1 97 38 GLY B O 1
ATOM 1732 N N . VAL B 1 39 ? 10.859 32.438 0.469 1 96.62 39 VAL B N 1
ATOM 1733 C CA . VAL B 1 39 ? 11.977 32.312 1.405 1 96.62 39 VAL B CA 1
ATOM 1734 C C . VAL B 1 39 ? 13.195 31.766 0.684 1 96.62 39 VAL B C 1
ATOM 1736 O O . VAL B 1 39 ? 13.086 31.266 -0.435 1 96.62 39 VAL B O 1
ATOM 1739 N N . HIS B 1 40 ? 14.336 31.906 1.286 1 94.81 40 HIS B N 1
ATOM 1740 C CA . HIS B 1 40 ? 15.586 31.359 0.768 1 94.81 40 HIS B CA 1
ATOM 1741 C C . HIS B 1 40 ? 15.703 29.875 1.09 1 94.81 40 HIS B C 1
ATOM 1743 O O . HIS B 1 40 ? 15.125 29.391 2.068 1 94.81 40 HIS B O 1
ATOM 1749 N N . ARG B 1 41 ? 16.547 29.172 0.278 1 95.62 41 ARG B N 1
ATOM 1750 C CA . ARG B 1 41 ? 16.734 27.734 0.442 1 95.62 41 ARG B CA 1
ATOM 1751 C C . ARG B 1 41 ? 17.312 27.406 1.812 1 95.62 41 ARG B C 1
ATOM 1753 O O . ARG B 1 41 ? 17.016 26.359 2.395 1 95.62 41 ARG B O 1
ATOM 1760 N N . SER B 1 42 ? 18.125 28.328 2.359 1 96.25 42 SER B N 1
ATOM 1761 C CA . SER B 1 42 ? 18.719 28.078 3.67 1 96.25 42 SER B CA 1
ATOM 1762 C C . SER B 1 42 ? 17.656 28.016 4.758 1 96.25 42 SER B C 1
ATOM 1764 O O . SER B 1 42 ? 17.812 27.281 5.742 1 96.25 42 SER B O 1
ATOM 1766 N N . THR B 1 43 ? 16.594 28.75 4.57 1 96.19 43 THR B N 1
ATOM 1767 C CA . THR B 1 43 ? 15.477 28.703 5.504 1 96.19 43 THR B CA 1
ATOM 1768 C C . THR B 1 43 ? 14.797 27.344 5.488 1 96.19 43 THR B C 1
ATOM 1770 O O . THR B 1 43 ? 14.438 26.812 6.539 1 96.19 43 THR B O 1
ATOM 1773 N N . PHE B 1 44 ? 14.648 26.781 4.277 1 98.06 44 PHE B N 1
ATOM 1774 C CA . PHE B 1 44 ? 14.062 25.438 4.168 1 98.06 44 PHE B CA 1
ATOM 1775 C C . PHE B 1 44 ? 14.828 24.438 5.023 1 98.06 44 PHE B C 1
ATOM 1777 O O . PHE B 1 44 ? 14.234 23.719 5.824 1 98.06 44 PHE B O 1
ATOM 1784 N N . TYR B 1 45 ? 16.109 24.422 4.918 1 97.31 45 TYR B N 1
ATOM 1785 C CA . TYR B 1 45 ? 16.938 23.391 5.531 1 97.31 45 TYR B CA 1
ATOM 1786 C C . TYR B 1 45 ? 17.125 23.656 7.02 1 97.31 45 TYR B C 1
ATOM 1788 O O . TYR B 1 45 ? 17.594 22.781 7.758 1 97.31 45 TYR B O 1
ATOM 1796 N N . ARG B 1 46 ? 16.797 24.812 7.422 1 97 46 ARG B N 1
ATOM 1797 C CA . ARG B 1 46 ? 16.734 25.094 8.852 1 97 46 ARG B CA 1
ATOM 1798 C C . ARG B 1 46 ? 15.664 24.25 9.539 1 97 46 ARG B C 1
ATOM 1800 O O . ARG B 1 46 ? 15.812 23.875 10.695 1 97 46 ARG B O 1
ATOM 1807 N N . TYR B 1 47 ? 14.641 23.953 8.781 1 97 47 TYR B N 1
ATOM 1808 C CA . TYR B 1 47 ? 13.469 23.359 9.414 1 97 47 TYR B CA 1
ATOM 1809 C C . TYR B 1 47 ? 13.234 21.953 8.906 1 97 47 TYR B C 1
ATOM 1811 O O . TYR B 1 47 ? 12.672 21.109 9.617 1 97 47 TYR B O 1
ATOM 1819 N N . PHE B 1 48 ? 13.602 21.719 7.66 1 97.81 48 PHE B N 1
ATOM 1820 C CA . PHE B 1 48 ? 13.266 20.438 7.055 1 97.81 48 PHE B CA 1
ATOM 1821 C C . PHE B 1 48 ? 14.492 19.812 6.391 1 97.81 48 PHE B C 1
ATOM 1823 O O . PHE B 1 48 ? 15.328 20.531 5.84 1 97.81 48 PHE B O 1
ATOM 1830 N N . THR B 1 49 ? 14.516 18.484 6.359 1 97.19 49 THR B N 1
ATOM 1831 C CA . THR B 1 49 ? 15.641 17.766 5.777 1 97.19 49 THR B CA 1
ATOM 1832 C C . THR B 1 49 ? 15.422 17.531 4.285 1 97.19 49 THR B C 1
ATOM 1834 O O . THR B 1 49 ? 16.391 17.438 3.518 1 97.19 49 THR B O 1
ATOM 1837 N N . ASP B 1 50 ? 14.156 17.359 3.836 1 95.88 50 ASP B N 1
ATOM 1838 C CA . ASP B 1 50 ? 13.781 17.141 2.441 1 95.88 50 ASP B CA 1
ATOM 1839 C C . ASP B 1 50 ? 12.289 17.391 2.229 1 95.88 50 ASP B C 1
ATOM 1841 O O . ASP B 1 50 ? 11.586 17.797 3.152 1 95.88 50 ASP B O 1
ATOM 1845 N N . LYS B 1 51 ? 11.844 17.25 1.094 1 95.12 51 LYS B N 1
ATOM 1846 C CA . LYS B 1 51 ? 10.453 17.547 0.76 1 95.12 51 LYS B CA 1
ATOM 1847 C C . LYS B 1 51 ? 9.5 16.531 1.402 1 95.12 51 LYS B C 1
ATOM 1849 O O . LYS B 1 51 ? 8.32 16.828 1.592 1 95.12 51 LYS B O 1
ATOM 1854 N N . PHE B 1 52 ? 10.031 15.375 1.784 1 93.81 52 PHE B N 1
ATOM 1855 C CA . PHE B 1 52 ? 9.195 14.391 2.463 1 93.81 52 PHE B CA 1
ATOM 1856 C C . PHE B 1 52 ? 8.945 14.805 3.908 1 93.81 52 PHE B C 1
ATOM 1858 O O . PHE B 1 52 ? 7.832 14.633 4.418 1 93.81 52 PHE B O 1
ATOM 1865 N N . ASP B 1 53 ? 9.961 15.273 4.465 1 96 53 ASP B N 1
ATOM 1866 C CA . ASP B 1 53 ? 9.812 15.836 5.805 1 96 53 ASP B CA 1
ATOM 1867 C C . ASP B 1 53 ? 8.805 16.984 5.812 1 96 53 ASP B C 1
ATOM 1869 O O . ASP B 1 53 ? 7.961 17.062 6.707 1 96 53 ASP B O 1
ATOM 1873 N N . LEU B 1 54 ? 8.898 17.828 4.852 1 97.56 54 LEU B N 1
ATOM 1874 C CA . LEU B 1 54 ? 7.957 18.938 4.715 1 97.56 54 LEU B CA 1
ATOM 1875 C C . LEU B 1 54 ? 6.547 18.422 4.461 1 97.56 54 LEU B C 1
ATOM 1877 O O . LEU B 1 5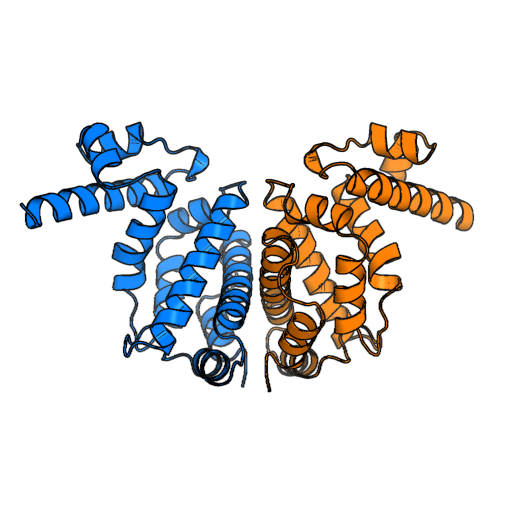4 ? 5.574 18.969 4.988 1 97.56 54 LEU B O 1
ATOM 1881 N N . LEU B 1 55 ? 6.375 17.406 3.66 1 95.56 55 LEU B N 1
ATOM 1882 C CA . LEU B 1 55 ? 5.074 16.812 3.379 1 95.56 55 LEU B CA 1
ATOM 1883 C C . LEU B 1 55 ? 4.402 16.344 4.668 1 95.56 55 LEU B C 1
ATOM 1885 O O . LEU B 1 55 ? 3.217 16.594 4.883 1 95.56 55 LEU B O 1
ATOM 1889 N N . LYS B 1 56 ? 5.168 15.633 5.441 1 94.44 56 LYS B N 1
ATOM 1890 C CA . LYS B 1 56 ? 4.641 15.164 6.723 1 94.44 56 LYS B CA 1
ATOM 1891 C C . LYS B 1 56 ? 4.113 16.328 7.555 1 94.44 56 LYS B C 1
ATOM 1893 O O . LYS B 1 56 ? 2.998 16.266 8.078 1 94.44 56 LYS B O 1
ATOM 1898 N N . TYR B 1 57 ? 4.895 17.328 7.633 1 95.38 57 TYR B N 1
ATOM 1899 C CA . TYR B 1 57 ? 4.496 18.516 8.375 1 95.38 57 TYR B CA 1
ATOM 1900 C C . TYR B 1 57 ? 3.221 19.109 7.797 1 95.38 57 TYR B C 1
ATOM 1902 O O . TYR B 1 57 ? 2.297 19.469 8.539 1 95.38 57 TYR B O 1
ATOM 1910 N N . SER B 1 58 ? 3.191 19.281 6.492 1 95.25 58 SER B N 1
ATOM 1911 C CA . SER B 1 58 ? 2.049 19.891 5.82 1 95.25 58 SER B CA 1
ATOM 1912 C C . SER B 1 58 ? 0.769 19.094 6.078 1 95.25 58 SER B C 1
ATOM 1914 O O . SER B 1 58 ? -0.273 19.672 6.387 1 95.25 58 SER B O 1
ATOM 1916 N N . PHE B 1 59 ? 0.856 17.844 5.969 1 90.62 59 PHE B N 1
ATOM 1917 C CA . PHE B 1 59 ? -0.3 16.969 6.172 1 90.62 59 PHE B CA 1
ATOM 1918 C C . PHE B 1 59 ? -0.798 17.062 7.609 1 90.62 59 PHE B C 1
ATOM 1920 O O . PHE B 1 59 ? -2.002 17.188 7.848 1 90.62 59 PHE B O 1
ATOM 1927 N N . LEU B 1 60 ? 0.07 17 8.492 1 90.44 60 LEU B N 1
ATOM 1928 C CA . LEU B 1 60 ? -0.307 17.062 9.906 1 90.44 60 LEU B CA 1
ATOM 1929 C C . LEU B 1 60 ? -0.903 18.422 10.25 1 90.44 60 LEU B C 1
ATOM 1931 O O . LEU B 1 60 ? -1.927 18.5 10.93 1 90.44 60 LEU B O 1
ATOM 1935 N N . THR B 1 61 ? -0.303 19.469 9.727 1 90.62 61 THR B N 1
ATOM 1936 C CA . THR B 1 61 ? -0.65 20.828 10.102 1 90.62 61 THR B CA 1
ATOM 1937 C C . THR B 1 61 ? -1.929 21.281 9.398 1 90.62 61 THR B C 1
ATOM 1939 O O . THR B 1 61 ? -2.768 21.953 10 1 90.62 61 THR B O 1
ATOM 1942 N N . PHE B 1 62 ? -2.104 20.859 8.188 1 88.38 62 PHE B N 1
ATOM 1943 C CA . PHE B 1 62 ? -3.184 21.453 7.418 1 88.38 62 PHE B CA 1
ATOM 1944 C C . PHE B 1 62 ? -4.301 20.453 7.168 1 88.38 62 PHE B C 1
ATOM 1946 O O . PHE B 1 62 ? -5.453 20.828 6.965 1 88.38 62 PHE B O 1
ATOM 1953 N N . MET B 1 63 ? -4.008 19.219 7.191 1 85.62 63 MET B N 1
ATOM 1954 C CA . MET B 1 63 ? -5.035 18.219 6.867 1 85.62 63 MET B CA 1
ATOM 1955 C C . MET B 1 63 ? -5.551 17.547 8.133 1 85.62 63 MET B C 1
ATOM 1957 O O . MET B 1 63 ? -6.746 17.594 8.422 1 85.62 63 MET B O 1
ATOM 1961 N N . VAL B 1 64 ? -4.695 17.078 8.883 1 84.19 64 VAL B N 1
ATOM 1962 C CA . VAL B 1 64 ? -5.09 16.359 10.094 1 84.19 64 VAL B CA 1
ATOM 1963 C C . VAL B 1 64 ? -5.73 17.344 11.078 1 84.19 64 VAL B C 1
ATOM 1965 O O . VAL B 1 64 ? -6.742 17.016 11.711 1 84.19 64 VAL B O 1
ATOM 1968 N N . ALA B 1 65 ? -5.164 18.547 11.148 1 82.81 65 ALA B N 1
ATOM 1969 C CA . ALA B 1 65 ? -5.645 19.562 12.086 1 82.81 65 ALA B CA 1
ATOM 1970 C C . ALA B 1 65 ? -7.066 19.984 11.75 1 82.81 65 ALA B C 1
ATOM 1972 O O . ALA B 1 65 ? -7.793 20.484 12.609 1 82.81 65 ALA B O 1
ATOM 1973 N N . GLU B 1 66 ? -7.469 19.734 10.57 1 85 66 GLU B N 1
ATOM 1974 C CA . GLU B 1 66 ? -8.781 20.203 10.117 1 85 66 GLU B CA 1
ATOM 1975 C C . GLU B 1 66 ? -9.82 19.094 10.227 1 85 66 GLU B C 1
ATOM 1977 O O . GLU B 1 66 ? -11.008 19.312 9.992 1 85 66 GLU B O 1
ATOM 1982 N N . LEU B 1 67 ? -9.352 17.969 10.641 1 87.5 67 LEU B N 1
ATOM 1983 C CA . LEU B 1 67 ? -10.273 16.844 10.734 1 87.5 67 LEU B CA 1
ATOM 1984 C C . LEU B 1 67 ? -11.234 17.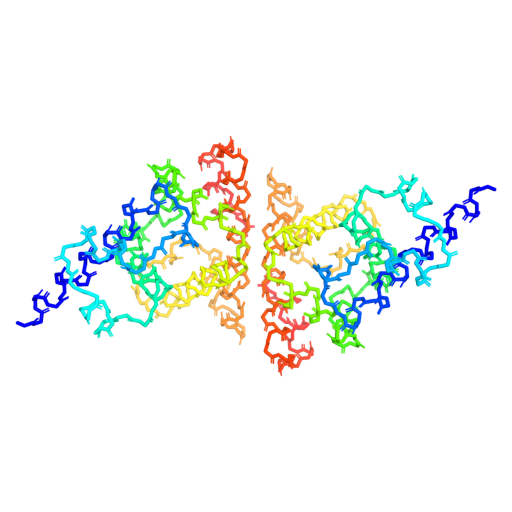031 11.906 1 87.5 67 LEU B C 1
ATOM 1986 O O . LEU B 1 67 ? -10.852 17.562 12.953 1 87.5 67 LEU B O 1
ATOM 1990 N N . ASP B 1 68 ? -12.5 16.688 11.703 1 87.81 68 ASP B N 1
ATOM 1991 C CA . ASP B 1 68 ? -13.484 16.609 12.781 1 87.81 68 ASP B CA 1
ATOM 1992 C C . ASP B 1 68 ? -13.289 15.336 13.609 1 87.81 68 ASP B C 1
ATOM 1994 O O . ASP B 1 68 ? -13.562 14.227 13.133 1 87.81 68 ASP B O 1
ATOM 1998 N N . PRO B 1 69 ? -12.797 15.5 14.82 1 81.81 69 PRO B N 1
ATOM 1999 C CA . PRO B 1 69 ? -12.523 14.312 15.633 1 81.81 69 PRO B CA 1
ATOM 2000 C C . PRO B 1 69 ? -13.773 13.484 15.922 1 81.81 69 PRO B C 1
ATOM 2002 O O . PRO B 1 69 ? -13.672 12.328 16.328 1 81.81 69 PRO B O 1
ATOM 2005 N N . HIS B 1 70 ? -14.969 14.086 15.758 1 86.06 70 HIS B N 1
ATOM 2006 C CA . HIS B 1 70 ? -16.219 13.383 16.031 1 86.06 70 HIS B CA 1
ATOM 2007 C C . HIS B 1 70 ? -16.781 12.734 14.773 1 86.06 70 HIS B C 1
ATOM 2009 O O . HIS B 1 70 ? -17.766 12.008 14.836 1 86.06 70 HIS B O 1
ATOM 2015 N N . ASP B 1 71 ? -16.141 12.977 13.734 1 90.88 71 ASP B N 1
ATOM 2016 C CA . ASP B 1 71 ? -16.547 12.398 12.461 1 90.88 71 ASP B CA 1
ATOM 2017 C C . ASP B 1 71 ? -15.367 12.32 11.492 1 90.88 71 ASP B C 1
ATOM 2019 O O . ASP B 1 71 ? -15.438 12.844 10.375 1 90.88 71 ASP B O 1
ATOM 2023 N N . THR B 1 72 ? -14.406 11.617 11.93 1 90.5 72 THR B N 1
ATOM 2024 C CA . THR B 1 72 ? -13.117 11.586 11.25 1 90.5 72 THR B CA 1
ATOM 2025 C C . THR B 1 72 ? -13.258 11.031 9.836 1 90.5 72 THR B C 1
ATOM 2027 O O . THR B 1 72 ? -12.727 11.602 8.883 1 90.5 72 THR B O 1
ATOM 2030 N N . ILE B 1 73 ? -14.023 9.969 9.672 1 93.19 73 ILE B N 1
ATOM 2031 C CA . ILE B 1 73 ? -14.156 9.328 8.367 1 93.19 73 ILE B CA 1
ATOM 2032 C C . ILE B 1 73 ? -14.797 10.297 7.379 1 93.19 73 ILE B C 1
ATOM 2034 O O . ILE B 1 73 ? -14.266 10.516 6.285 1 93.19 73 ILE B O 1
ATOM 2038 N N . ASN B 1 74 ? -15.883 10.914 7.805 1 93.94 74 ASN B N 1
ATOM 2039 C CA . ASN B 1 74 ? -16.547 11.891 6.945 1 93.94 74 ASN B CA 1
ATOM 2040 C C . ASN B 1 74 ? -15.617 13.055 6.598 1 93.94 74 ASN B C 1
ATOM 2042 O O . ASN B 1 74 ? -15.578 13.5 5.453 1 93.94 74 ASN B O 1
ATOM 2046 N N . SER B 1 75 ? -14.922 13.547 7.543 1 93.81 75 SER B N 1
ATOM 2047 C CA . SER B 1 75 ? -14.031 14.68 7.34 1 93.81 75 SER B CA 1
ATOM 2048 C C . SER B 1 75 ? -12.922 14.344 6.352 1 93.81 75 SER B C 1
ATOM 2050 O O . SER B 1 75 ? -12.578 15.156 5.492 1 93.81 75 SER B O 1
ATOM 2052 N N . VAL B 1 76 ? -12.367 13.148 6.434 1 93.69 76 VAL B N 1
ATOM 2053 C CA . VAL B 1 76 ? -11.266 12.742 5.566 1 93.69 76 VAL B CA 1
ATOM 2054 C C . VAL B 1 76 ? -11.773 12.555 4.141 1 93.69 76 VAL B C 1
ATOM 2056 O O . VAL B 1 76 ? -11.188 13.07 3.188 1 93.69 76 VAL B O 1
ATOM 2059 N N . VAL B 1 77 ? -12.859 11.867 4.004 1 95.75 77 VAL B N 1
ATOM 2060 C CA . VAL B 1 77 ? -13.422 11.578 2.688 1 95.75 77 VAL B CA 1
ATOM 2061 C C . VAL B 1 77 ? -13.82 12.883 2 1 95.75 77 VAL B C 1
ATOM 2063 O O . VAL B 1 77 ? -13.523 13.086 0.82 1 95.75 77 VAL B O 1
ATOM 2066 N N . THR B 1 78 ? -14.438 13.773 2.721 1 94.31 78 THR B N 1
ATOM 2067 C CA . THR B 1 78 ? -14.859 15.055 2.174 1 94.31 78 THR B CA 1
ATOM 2068 C C . THR B 1 78 ? -13.648 15.906 1.797 1 94.31 78 THR B C 1
ATOM 2070 O O . THR B 1 78 ? -13.656 16.578 0.764 1 94.31 78 THR B O 1
ATOM 2073 N N . MET B 1 79 ? -12.688 15.867 2.646 1 94.5 79 MET B N 1
ATOM 2074 C CA . MET B 1 79 ? -11.461 16.609 2.373 1 94.5 79 MET B CA 1
ATOM 2075 C C . MET B 1 79 ? -10.836 16.156 1.058 1 94.5 79 MET B C 1
ATOM 2077 O O . MET B 1 79 ? -10.461 16.984 0.226 1 94.5 79 MET B O 1
ATOM 2081 N N . ILE B 1 80 ? -10.703 14.867 0.875 1 95.88 80 ILE B N 1
ATOM 2082 C CA . ILE B 1 80 ? -10.117 14.305 -0.342 1 95.88 80 ILE B CA 1
ATOM 2083 C C . ILE B 1 80 ? -10.992 14.672 -1.543 1 95.88 80 ILE B C 1
ATOM 2085 O O . ILE B 1 80 ? -10.484 15.102 -2.58 1 95.88 80 ILE B O 1
ATOM 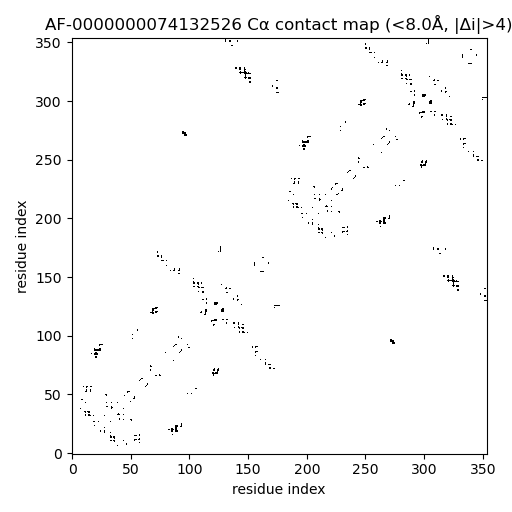2089 N N . GLY B 1 81 ? -12.266 14.484 -1.383 1 94.62 81 GLY B N 1
ATOM 2090 C CA . GLY B 1 81 ? -13.195 14.812 -2.451 1 94.62 81 GLY B CA 1
ATOM 2091 C C . GLY B 1 81 ? -13.164 16.281 -2.848 1 94.62 81 GLY B C 1
ATOM 2092 O O . GLY B 1 81 ? -13.414 16.609 -4.008 1 94.62 81 GLY B O 1
ATOM 2093 N N . ASN B 1 82 ? -12.82 17.141 -1.972 1 94.56 82 ASN B N 1
ATOM 2094 C CA . ASN B 1 82 ? -12.836 18.594 -2.203 1 94.56 82 ASN B CA 1
ATOM 2095 C C . ASN B 1 82 ? -11.539 19.062 -2.846 1 94.56 82 ASN B C 1
ATOM 2097 O O . ASN B 1 82 ? -11.461 20.203 -3.338 1 94.56 82 ASN B O 1
ATOM 2101 N N . ASP B 1 83 ? -10.523 18.312 -2.801 1 95.81 83 ASP B N 1
ATOM 2102 C CA . ASP B 1 83 ? -9.227 18.672 -3.371 1 95.81 83 ASP B CA 1
ATOM 2103 C C . ASP B 1 83 ? -8.656 17.516 -4.188 1 95.81 83 ASP B C 1
ATOM 2105 O O . ASP B 1 83 ? -7.543 17.047 -3.922 1 95.81 83 ASP B O 1
ATOM 2109 N N . LYS B 1 84 ? -9.406 17.141 -5.215 1 96.12 84 LYS B N 1
ATOM 2110 C CA . LYS B 1 84 ? -9.102 15.961 -6.012 1 96.12 84 LYS B CA 1
ATOM 2111 C C . LYS B 1 84 ? -7.738 16.078 -6.684 1 96.12 84 LYS B C 1
ATOM 2113 O O . LYS B 1 84 ? -6.941 15.141 -6.66 1 96.12 84 LYS B O 1
ATOM 2118 N N . PRO B 1 85 ? -7.398 17.281 -7.238 1 96.06 85 PRO B N 1
ATOM 2119 C CA . PRO B 1 85 ? -6.082 17.375 -7.875 1 96.06 85 PRO B CA 1
ATOM 2120 C C . PRO B 1 85 ? -4.934 17.125 -6.902 1 96.06 85 PRO B C 1
ATOM 2122 O O . PRO B 1 85 ? -3.955 16.453 -7.258 1 96.06 85 PRO B O 1
ATOM 2125 N N . LEU B 1 86 ? -5.023 17.609 -5.691 1 96 86 LEU B N 1
ATOM 2126 C CA . LEU B 1 86 ? -3.984 17.422 -4.684 1 96 86 LEU B CA 1
ATOM 2127 C C . LEU B 1 86 ? -3.77 15.938 -4.402 1 96 86 LEU B C 1
ATOM 2129 O O . LEU B 1 86 ? -2.643 15.445 -4.48 1 96 86 LEU B O 1
ATOM 2133 N N . PHE B 1 87 ? -4.859 15.258 -4.238 1 95.19 87 PHE B N 1
ATOM 2134 C CA . PHE B 1 87 ? -4.734 13.867 -3.801 1 95.19 87 PHE B CA 1
ATOM 2135 C C . PHE B 1 87 ? -4.434 12.953 -4.984 1 95.19 87 PHE B C 1
ATOM 2137 O O . PHE B 1 87 ? -3.779 11.922 -4.824 1 95.19 87 PHE B O 1
ATOM 2144 N N . ARG B 1 88 ? -4.848 13.328 -6.125 1 94.94 88 ARG B N 1
ATOM 2145 C CA . ARG B 1 88 ? -4.422 12.594 -7.309 1 94.94 88 ARG B CA 1
ATOM 2146 C C . ARG B 1 88 ? -2.916 12.703 -7.512 1 94.94 88 ARG B C 1
ATOM 2148 O O . ARG B 1 88 ? -2.252 11.711 -7.82 1 94.94 88 ARG B O 1
ATOM 2155 N N . ASN B 1 89 ? -2.33 13.867 -7.285 1 94.56 89 ASN B N 1
ATOM 2156 C CA . ASN B 1 89 ? -0.903 14.102 -7.48 1 94.56 89 ASN B CA 1
ATOM 2157 C C . ASN B 1 89 ? -0.073 13.438 -6.383 1 94.56 89 ASN B C 1
ATOM 2159 O O . ASN B 1 89 ? 1.067 13.031 -6.621 1 94.56 89 ASN B O 1
ATOM 2163 N N . VAL B 1 90 ? -0.641 13.297 -5.266 1 93.38 90 VAL B N 1
ATOM 2164 C CA . VAL B 1 90 ? 0.089 12.703 -4.148 1 93.38 90 VAL B CA 1
ATOM 2165 C C . VAL B 1 90 ? -0.018 11.18 -4.215 1 93.38 90 VAL B C 1
ATOM 2167 O O . VAL B 1 90 ? 0.978 10.477 -4.039 1 93.38 90 VAL B O 1
ATOM 2170 N N . LEU B 1 91 ? -1.224 10.703 -4.566 1 91.56 91 LEU B N 1
ATOM 2171 C CA . LEU B 1 91 ? -1.481 9.281 -4.387 1 91.56 91 LEU B CA 1
ATOM 2172 C C . LEU B 1 91 ? -1.26 8.516 -5.688 1 91.56 91 LEU B C 1
ATOM 2174 O O . LEU B 1 91 ? -0.961 7.32 -5.668 1 91.56 91 LEU B O 1
ATOM 2178 N N . ILE B 1 92 ? -1.398 9.133 -6.844 1 90.06 92 ILE B N 1
ATOM 2179 C CA . ILE B 1 92 ? -1.42 8.398 -8.102 1 90.06 92 ILE B CA 1
ATOM 2180 C C . ILE B 1 92 ? -0.243 8.836 -8.977 1 90.06 92 ILE B C 1
ATOM 2182 O O . ILE B 1 92 ? 0.526 8 -9.453 1 90.06 92 ILE B O 1
ATOM 2186 N N . ASN B 1 93 ? -0.141 10.039 -9.07 1 85.06 93 ASN B N 1
ATOM 2187 C CA . ASN B 1 93 ? 0.743 10.555 -10.109 1 85.06 93 ASN B CA 1
ATOM 2188 C C . ASN B 1 93 ? 2.211 10.438 -9.703 1 85.06 93 ASN B C 1
ATOM 2190 O O . ASN B 1 93 ? 3.104 10.672 -10.516 1 85.06 93 ASN B O 1
ATOM 2194 N N . ASN B 1 94 ? 2.318 9.922 -8.461 1 76.5 94 ASN B N 1
ATOM 2195 C CA . ASN B 1 94 ? 3.693 9.688 -8.023 1 76.5 94 ASN B CA 1
ATOM 2196 C C . ASN B 1 94 ? 4.105 8.234 -8.242 1 76.5 94 ASN B C 1
ATOM 2198 O O . ASN B 1 94 ? 3.299 7.324 -8.055 1 76.5 94 ASN B O 1
ATOM 2202 N N . ASN B 1 95 ? 5.027 7.895 -9.062 1 69.06 95 ASN B N 1
ATOM 2203 C CA . ASN B 1 95 ? 5.473 6.531 -9.344 1 69.06 95 ASN B CA 1
ATOM 2204 C C . ASN B 1 95 ? 6.562 6.086 -8.375 1 69.06 95 ASN B C 1
ATOM 2206 O O . ASN B 1 95 ? 7.523 5.426 -8.773 1 69.06 95 ASN B O 1
ATOM 2210 N N . ASP B 1 96 ? 6.355 6.5 -7.102 1 75.38 96 ASP B N 1
ATOM 2211 C CA . ASP B 1 96 ? 7.414 6.141 -6.164 1 75.38 96 ASP B CA 1
ATOM 2212 C C . ASP B 1 96 ? 6.84 5.477 -4.914 1 75.38 96 ASP B C 1
ATOM 2214 O O . ASP B 1 96 ? 5.992 6.051 -4.23 1 75.38 96 ASP B O 1
ATOM 2218 N N . VAL B 1 97 ? 7.355 4.32 -4.645 1 79.69 97 VAL B N 1
ATOM 2219 C CA . VAL B 1 97 ? 6.918 3.533 -3.496 1 79.69 97 VAL B CA 1
ATOM 2220 C C . VAL B 1 97 ? 7.281 4.262 -2.203 1 79.69 97 VAL B C 1
ATOM 2222 O O . VAL B 1 97 ? 6.582 4.141 -1.196 1 79.69 97 VAL B O 1
ATOM 2225 N N . THR B 1 98 ? 8.312 5.055 -2.301 1 83 98 THR B N 1
ATOM 2226 C CA . THR B 1 98 ? 8.781 5.773 -1.123 1 83 98 THR B CA 1
ATOM 2227 C C . THR B 1 98 ? 7.676 6.652 -0.549 1 83 98 THR B C 1
ATOM 2229 O O . THR B 1 98 ? 7.445 6.66 0.663 1 83 98 THR B O 1
ATOM 2232 N N . LEU B 1 99 ? 6.996 7.363 -1.396 1 88 99 LEU B N 1
ATOM 2233 C CA . LEU B 1 99 ? 5.941 8.258 -0.927 1 88 99 LEU B CA 1
ATOM 2234 C C . LEU B 1 99 ? 4.816 7.465 -0.269 1 88 99 LEU B C 1
ATOM 2236 O O . LEU B 1 99 ? 4.289 7.875 0.767 1 88 99 LEU B O 1
ATOM 2240 N N . MET B 1 100 ? 4.469 6.344 -0.806 1 89.19 100 MET B N 1
ATOM 2241 C CA . MET B 1 100 ? 3.396 5.523 -0.254 1 89.19 100 MET B CA 1
ATOM 2242 C C . MET B 1 100 ? 3.766 5.004 1.133 1 89.19 100 MET B C 1
ATOM 2244 O O . MET B 1 100 ? 2.92 4.965 2.029 1 89.19 100 MET B O 1
ATOM 2248 N N . ASN B 1 101 ? 4.996 4.668 1.251 1 89.19 101 ASN B N 1
ATOM 2249 C CA . ASN B 1 101 ? 5.465 4.219 2.557 1 89.19 101 ASN B CA 1
ATOM 2250 C C . ASN B 1 101 ? 5.41 5.34 3.59 1 89.19 101 ASN B C 1
ATOM 2252 O O . ASN B 1 101 ? 5.062 5.109 4.75 1 89.19 101 ASN B O 1
ATOM 2256 N N . ILE B 1 102 ? 5.746 6.465 3.207 1 90.5 102 ILE B N 1
ATOM 2257 C CA . ILE B 1 102 ? 5.715 7.613 4.105 1 90.5 102 ILE B CA 1
ATOM 2258 C C . ILE B 1 102 ? 4.277 7.891 4.539 1 90.5 102 ILE B C 1
ATOM 2260 O O . ILE B 1 102 ? 4.008 8.086 5.727 1 90.5 102 ILE B O 1
ATOM 2264 N N . ILE B 1 103 ? 3.398 7.863 3.588 1 92.62 103 ILE B N 1
ATOM 2265 C CA . ILE B 1 103 ? 1.994 8.141 3.871 1 92.62 103 ILE B CA 1
ATOM 2266 C C . ILE B 1 103 ? 1.437 7.07 4.809 1 92.62 103 ILE B C 1
ATOM 2268 O O . ILE B 1 103 ? 0.772 7.387 5.797 1 92.62 103 ILE B O 1
ATOM 2272 N N . THR B 1 104 ? 1.678 5.848 4.508 1 94.5 104 THR B N 1
ATOM 2273 C CA . THR B 1 104 ? 1.216 4.75 5.352 1 94.5 104 THR B CA 1
ATOM 2274 C C . THR B 1 104 ? 1.748 4.898 6.773 1 94.5 104 THR B C 1
ATOM 2276 O O . THR B 1 104 ? 1.004 4.73 7.742 1 94.5 104 THR B O 1
ATOM 2279 N N . ASN B 1 105 ? 3.033 5.238 6.867 1 93.88 105 ASN B N 1
ATOM 2280 C CA . ASN B 1 105 ? 3.639 5.406 8.188 1 93.88 105 ASN B CA 1
ATOM 2281 C C . ASN B 1 105 ? 3.031 6.59 8.93 1 93.88 105 ASN B C 1
ATOM 2283 O O . ASN B 1 105 ? 2.83 6.523 10.148 1 93.88 105 ASN B O 1
ATOM 2287 N N . MET B 1 106 ? 2.84 7.621 8.242 1 92.19 106 MET B N 1
ATOM 2288 C CA . MET B 1 106 ? 2.211 8.789 8.852 1 92.19 106 MET B CA 1
ATOM 2289 C C . MET B 1 106 ? 0.82 8.445 9.375 1 92.19 106 MET B C 1
ATOM 2291 O O . MET B 1 106 ? 0.473 8.797 10.5 1 92.19 106 MET B O 1
ATOM 2295 N N . LEU B 1 107 ? 0.015 7.785 8.516 1 92.75 107 LEU B N 1
ATOM 2296 C CA . LEU B 1 107 ? -1.325 7.383 8.93 1 92.75 107 LEU B CA 1
ATOM 2297 C C . LEU B 1 107 ? -1.264 6.43 10.125 1 92.75 107 LEU B C 1
ATOM 2299 O O . LEU B 1 107 ? -2.041 6.562 11.07 1 92.75 107 LEU B O 1
ATOM 2303 N N . SER B 1 108 ? -0.377 5.469 10.039 1 94.94 108 SER B N 1
ATOM 2304 C CA . SER B 1 108 ? -0.202 4.523 11.141 1 94.94 108 SER B CA 1
ATOM 2305 C C . SER B 1 108 ? 0.116 5.242 12.445 1 94.94 108 SER B C 1
ATOM 2307 O O . SER B 1 108 ? -0.448 4.918 13.492 1 94.94 108 SER B O 1
ATOM 2309 N N . GLU B 1 109 ? 0.972 6.188 12.398 1 92 109 GLU B N 1
ATOM 2310 C CA . GLU B 1 109 ? 1.354 6.961 13.57 1 92 109 GLU B CA 1
ATOM 2311 C C . GLU B 1 109 ? 0.167 7.742 14.133 1 92 109 GLU B C 1
ATOM 2313 O O . GLU B 1 109 ? 0.004 7.848 15.352 1 92 109 GLU B O 1
ATOM 2318 N N . GLN B 1 110 ? -0.58 8.273 13.25 1 89.62 110 GLN B N 1
ATOM 2319 C CA . GLN B 1 110 ? -1.749 9.031 13.688 1 89.62 110 GLN B CA 1
ATOM 2320 C C . GLN B 1 110 ? -2.775 8.117 14.359 1 89.62 110 GLN B C 1
ATOM 2322 O O . GLN B 1 110 ? -3.412 8.5 15.336 1 89.62 110 GLN B O 1
ATOM 2327 N N . LEU B 1 111 ? -2.963 6.949 13.812 1 90.75 111 LEU B N 1
ATOM 2328 C CA . LEU B 1 111 ? -3.863 5.969 14.406 1 90.75 111 LEU B CA 1
ATOM 2329 C C . LEU B 1 111 ? -3.396 5.586 15.812 1 90.75 111 LEU B C 1
ATOM 2331 O O . LEU B 1 111 ? -4.207 5.5 16.734 1 90.75 111 LEU B O 1
ATOM 2335 N N . LEU B 1 112 ? -2.105 5.371 15.953 1 90.25 112 LEU B N 1
ATOM 2336 C CA . LEU B 1 112 ? -1.536 4.988 17.25 1 90.25 112 LEU B CA 1
ATOM 2337 C C . LEU B 1 112 ? -1.687 6.113 18.266 1 90.25 112 LEU B C 1
ATOM 2339 O O . LEU B 1 112 ? -2.041 5.867 19.422 1 90.25 112 LEU B O 1
ATOM 2343 N N . GLN B 1 113 ? -1.352 7.293 17.844 1 85.06 113 GLN B N 1
ATOM 2344 C CA . GLN B 1 113 ? -1.444 8.445 18.75 1 85.06 113 GLN B CA 1
ATOM 2345 C C . GLN B 1 113 ? -2.887 8.688 19.188 1 85.06 113 GLN B C 1
ATOM 2347 O O . GLN B 1 113 ? -3.139 9.062 20.328 1 85.06 113 GLN B O 1
ATOM 2352 N N . GLY B 1 114 ? -3.783 8.5 18.281 1 78.94 114 GLY B N 1
ATOM 2353 C CA . GLY B 1 114 ? -5.191 8.672 18.609 1 78.94 114 GLY B CA 1
ATOM 2354 C C . GLY B 1 114 ? -5.695 7.664 19.625 1 78.94 114 GLY B C 1
ATOM 2355 O O . GLY B 1 114 ? -6.629 7.945 20.375 1 78.94 114 GLY B O 1
ATOM 2356 N N . SER B 1 115 ? -5.129 6.492 19.594 1 77.06 115 SER B N 1
ATOM 2357 C CA . SER B 1 115 ? -5.539 5.449 20.531 1 77.06 115 SER B CA 1
ATOM 2358 C C . SER B 1 115 ? -5.027 5.734 21.938 1 77.06 115 SER B C 1
ATOM 2360 O O . SER B 1 115 ? -5.574 5.227 22.922 1 77.06 115 SER B O 1
ATOM 2362 N N . LYS B 1 116 ? -3.867 6.32 22.047 1 73.06 116 LYS B N 1
ATOM 2363 C CA . LYS B 1 116 ? -3.248 6.586 23.344 1 73.06 116 LYS B CA 1
ATOM 2364 C C . LYS B 1 116 ? -3.756 7.898 23.938 1 73.06 116 LYS B C 1
ATOM 2366 O O . LYS B 1 116 ? -3.863 8.031 25.156 1 73.06 116 LYS B O 1
ATOM 2371 N N . GLU B 1 117 ? -3.621 8.82 23.047 1 64.06 117 GLU B N 1
ATOM 2372 C CA . GLU B 1 117 ? -3.85 10.172 23.547 1 64.06 117 GLU B CA 1
ATOM 2373 C C . GLU B 1 117 ? -5.32 10.562 23.438 1 64.06 117 GLU B C 1
ATOM 2375 O O . GLU B 1 117 ? -6.07 9.961 22.656 1 64.06 117 GLU B O 1
ATOM 2380 N N . ASP B 1 118 ? -5.773 11.078 24.391 1 54.88 118 ASP B N 1
ATOM 2381 C CA . ASP B 1 118 ? -7.062 11.758 24.312 1 54.88 118 ASP B CA 1
ATOM 2382 C C . ASP B 1 118 ? -7.188 12.539 23 1 54.88 118 ASP B C 1
ATOM 2384 O O . ASP B 1 118 ? -7.973 13.484 22.906 1 54.88 118 ASP B O 1
ATOM 2388 N N . THR B 1 119 ? -6.176 12.391 22.25 1 57.22 119 THR B N 1
ATOM 2389 C CA . THR B 1 119 ? -6.41 13.133 21.016 1 57.22 119 THR B CA 1
ATOM 2390 C C . THR B 1 119 ? -7.508 12.469 20.188 1 57.22 119 THR B C 1
ATOM 2392 O O . THR B 1 119 ? -7.695 11.25 20.25 1 57.22 119 THR B O 1
ATOM 2395 N N . GLU B 1 120 ? -8.57 13.031 20.016 1 60.56 120 GLU B N 1
ATOM 2396 C CA . GLU B 1 120 ? -9.891 12.609 19.547 1 60.56 120 GLU B CA 1
ATOM 2397 C C . GLU B 1 120 ? -9.844 12.172 18.094 1 60.56 120 GLU B C 1
ATOM 2399 O O . GLU B 1 120 ? -10.883 11.859 17.5 1 60.56 120 GLU B O 1
ATOM 2404 N N . ASN B 1 121 ? -8.555 12.102 17.5 1 63.59 121 ASN B N 1
ATOM 2405 C CA . ASN B 1 121 ? -8.719 11.75 16.094 1 63.59 121 ASN B CA 1
ATOM 2406 C C . ASN B 1 121 ? -8.805 10.234 15.898 1 63.59 121 ASN B C 1
ATOM 2408 O O . ASN B 1 121 ? -8.148 9.477 16.609 1 63.59 121 ASN B O 1
ATOM 2412 N N . PHE B 1 122 ? -9.641 9.758 15.086 1 68 122 PHE B N 1
ATOM 2413 C CA . PHE B 1 122 ? -9.906 8.391 14.656 1 68 122 PHE B CA 1
ATOM 2414 C C . PHE B 1 122 ? -10.492 7.57 15.797 1 68 122 PHE B C 1
ATOM 2416 O O . PHE B 1 122 ? -10.828 6.398 15.617 1 68 122 PHE B O 1
ATOM 2423 N N . THR B 1 123 ? -10.672 8.219 16.969 1 66.44 123 THR B N 1
ATOM 2424 C CA . THR B 1 123 ? -11.234 7.527 18.125 1 66.44 123 THR B CA 1
ATOM 2425 C C . THR B 1 123 ? -12.734 7.285 17.938 1 66.44 123 THR B C 1
ATOM 2427 O O . THR B 1 123 ? -13.336 6.52 18.688 1 66.44 123 THR B O 1
ATOM 2430 N N . ASP B 1 124 ? -13.234 7.945 16.969 1 79.5 124 ASP B N 1
ATOM 2431 C CA . ASP B 1 124 ? -14.672 7.812 16.766 1 79.5 124 ASP B CA 1
ATOM 2432 C C . ASP B 1 124 ? -15 6.605 15.898 1 79.5 124 ASP B C 1
ATOM 2434 O O . ASP B 1 124 ? -16.172 6.297 15.672 1 79.5 124 ASP B O 1
ATOM 2438 N N . ILE B 1 125 ? -13.969 5.914 15.516 1 85.25 125 ILE B N 1
ATOM 2439 C CA . ILE B 1 125 ? -14.156 4.742 14.672 1 85.25 125 ILE B CA 1
ATOM 2440 C C . ILE B 1 125 ? -14.055 3.475 15.516 1 85.25 125 ILE B C 1
ATOM 2442 O O . ILE B 1 125 ? -12.961 3.012 15.828 1 85.25 125 ILE B O 1
ATOM 2446 N N . ASN B 1 126 ? -15.164 2.865 15.789 1 86.69 126 ASN B N 1
ATOM 2447 C CA . ASN B 1 126 ? -15.25 1.813 16.797 1 86.69 126 ASN B CA 1
ATOM 2448 C C . ASN B 1 126 ? -14.328 0.645 16.469 1 86.69 126 ASN B C 1
ATOM 2450 O O . ASN B 1 126 ? -13.594 0.169 17.328 1 86.69 126 ASN B O 1
ATOM 2454 N N . TRP B 1 127 ? -14.43 0.199 15.25 1 87.81 127 TRP B N 1
ATOM 2455 C CA . TRP B 1 127 ? -13.641 -0.987 14.938 1 87.81 127 TRP B CA 1
ATOM 2456 C C . TRP B 1 127 ? -12.148 -0.681 14.992 1 87.81 127 TRP B C 1
ATOM 2458 O O . TRP B 1 127 ? -11.344 -1.552 15.328 1 87.81 127 TRP B O 1
ATOM 2468 N N . VAL B 1 128 ? -11.711 0.52 14.656 1 90.62 128 VAL B N 1
ATOM 2469 C CA . VAL B 1 128 ? -10.312 0.921 14.742 1 90.62 128 VAL B CA 1
ATOM 2470 C C . VAL B 1 128 ? -9.875 0.961 16.203 1 90.62 128 VAL B C 1
ATOM 2472 O O . VAL B 1 128 ? -8.836 0.398 16.562 1 90.62 128 VAL B O 1
ATOM 2475 N N . ARG B 1 129 ? -10.648 1.624 16.969 1 88.5 129 ARG B N 1
ATOM 2476 C CA . ARG B 1 129 ? -10.367 1.704 18.391 1 88.5 129 ARG B CA 1
ATOM 2477 C C . ARG B 1 129 ? -10.258 0.313 19.016 1 88.5 129 ARG B C 1
ATOM 2479 O O . ARG B 1 129 ? -9.32 0.034 19.766 1 88.5 129 ARG B O 1
ATOM 2486 N N . ASN B 1 130 ? -11.234 -0.518 18.75 1 88.5 130 ASN B N 1
ATOM 2487 C CA . ASN B 1 130 ? -11.242 -1.874 19.281 1 88.5 130 ASN B CA 1
ATOM 2488 C C . ASN B 1 130 ? -10.008 -2.66 18.844 1 88.5 130 ASN B C 1
ATOM 2490 O O . ASN B 1 130 ? -9.383 -3.338 19.656 1 88.5 130 ASN B O 1
ATOM 2494 N N . ALA B 1 131 ? -9.688 -2.547 17.531 1 89.44 131 ALA B N 1
ATOM 2495 C CA . ALA B 1 131 ? -8.531 -3.268 17 1 89.44 131 ALA B CA 1
ATOM 2496 C C . ALA B 1 131 ? -7.242 -2.822 17.688 1 89.44 131 ALA B C 1
ATOM 2498 O O . ALA B 1 131 ? -6.406 -3.652 18.031 1 89.44 131 ALA B O 1
ATOM 2499 N N . LEU B 1 132 ? -7.082 -1.575 17.906 1 90.88 132 LEU B N 1
ATOM 2500 C CA . LEU B 1 132 ? -5.855 -1.031 18.469 1 90.88 132 LEU B CA 1
ATOM 2501 C C . LEU B 1 132 ? -5.777 -1.316 19.969 1 90.88 132 LEU B C 1
ATOM 2503 O O . LEU B 1 132 ? -4.707 -1.648 20.484 1 90.88 132 LEU B O 1
ATOM 2507 N N . SER B 1 133 ? -6.93 -1.235 20.656 1 88.19 133 SER B N 1
ATOM 2508 C CA . SER B 1 133 ? -6.941 -1.387 22.109 1 88.19 133 SER B CA 1
ATOM 2509 C C . SER B 1 133 ? -6.785 -2.85 22.516 1 88.19 133 SER B C 1
ATOM 2511 O O . SER B 1 133 ? -6.262 -3.148 23.594 1 88.19 133 SER B O 1
ATOM 2513 N N . THR B 1 134 ? -7.176 -3.787 21.719 1 87.75 134 THR B N 1
ATOM 2514 C CA . THR B 1 134 ? -7.145 -5.203 22.062 1 87.75 134 THR B CA 1
ATOM 2515 C C . THR B 1 134 ? -5.918 -5.883 21.453 1 87.75 134 THR B C 1
ATOM 2517 O O . THR B 1 134 ? -5.629 -7.043 21.766 1 87.75 134 THR B O 1
ATOM 2520 N N . SER B 1 135 ? -5.188 -5.145 20.641 1 90.62 135 SER B N 1
ATOM 2521 C CA . SER B 1 135 ? -4.062 -5.73 19.922 1 90.62 135 SER B CA 1
ATOM 2522 C C . SER B 1 135 ? -2.877 -5.965 20.859 1 90.62 135 SER B C 1
ATOM 2524 O O . SER B 1 135 ? -2.57 -5.121 21.703 1 90.62 135 SER B O 1
ATOM 2526 N N . ALA B 1 136 ? -2.193 -7.164 20.703 1 91.88 136 ALA B N 1
ATOM 2527 C CA . ALA B 1 136 ? -0.944 -7.449 21.406 1 91.88 136 ALA B CA 1
ATOM 2528 C C . ALA B 1 136 ? 0.219 -6.676 20.781 1 91.88 136 ALA B C 1
ATOM 2530 O O . ALA B 1 136 ? 1.267 -6.512 21.422 1 91.88 136 ALA B O 1
ATOM 2531 N N . VAL B 1 137 ? 0.05 -6.195 19.609 1 93.94 137 VAL B N 1
ATOM 2532 C CA . VAL B 1 137 ? 1.068 -5.457 18.875 1 93.94 137 VAL B CA 1
ATOM 2533 C C . VAL B 1 137 ? 0.438 -4.246 18.188 1 93.94 137 VAL B C 1
ATOM 2535 O O . VAL B 1 137 ? 0.303 -4.215 16.969 1 93.94 137 VAL B O 1
ATOM 2538 N N . PRO B 1 138 ? 0.189 -3.207 18.891 1 93.75 138 PRO B N 1
ATOM 2539 C CA . PRO B 1 138 ? -0.564 -2.062 18.375 1 93.75 138 PRO B CA 1
ATOM 2540 C C . PRO B 1 138 ? 0.124 -1.391 17.188 1 93.75 138 PRO B C 1
ATOM 2542 O O . PRO B 1 138 ? -0.547 -0.887 16.297 1 93.75 138 PRO B O 1
ATOM 2545 N N . GLU B 1 139 ? 1.442 -1.343 17.188 1 94.69 139 GLU B N 1
ATOM 2546 C CA . GLU B 1 139 ? 2.164 -0.726 16.078 1 94.69 139 GLU B CA 1
ATOM 2547 C C . GLU B 1 139 ? 1.898 -1.463 14.773 1 94.69 139 GLU B C 1
ATOM 2549 O O . GLU B 1 139 ? 1.676 -0.836 13.734 1 94.69 139 GLU B O 1
ATOM 2554 N N . MET B 1 140 ? 1.904 -2.77 14.828 1 96 140 MET B N 1
ATOM 2555 C CA . MET B 1 140 ? 1.627 -3.58 13.648 1 96 140 MET B CA 1
ATOM 2556 C C . MET B 1 140 ? 0.162 -3.463 13.234 1 96 140 MET B C 1
ATOM 2558 O O . MET B 1 140 ? -0.152 -3.408 12.047 1 96 140 MET B O 1
ATOM 2562 N N . THR B 1 141 ? -0.706 -3.414 14.227 1 95.94 141 THR B N 1
ATOM 2563 C CA . THR B 1 141 ? -2.133 -3.248 13.977 1 95.94 141 THR B CA 1
ATOM 2564 C C . THR B 1 141 ? -2.406 -1.929 13.266 1 95.94 141 THR B C 1
ATOM 2566 O O . THR B 1 141 ? -3.145 -1.893 12.281 1 95.94 141 THR B O 1
ATOM 2569 N N . ALA B 1 142 ? -1.767 -0.875 13.742 1 95.5 142 ALA B N 1
ATOM 2570 C CA . ALA B 1 142 ? -1.936 0.436 13.125 1 95.5 142 ALA B CA 1
ATOM 2571 C C . ALA B 1 142 ? -1.453 0.423 11.672 1 95.5 142 ALA B C 1
ATOM 2573 O O . ALA B 1 142 ? -2.09 1.01 10.797 1 95.5 142 ALA B O 1
ATOM 2574 N N . LYS B 1 143 ? -0.364 -0.242 11.414 1 96.38 143 LYS B N 1
ATOM 2575 C CA . LYS B 1 143 ? 0.183 -0.345 10.062 1 96.38 143 LYS B CA 1
ATOM 2576 C C . LYS B 1 143 ? -0.768 -1.105 9.141 1 96.38 143 LYS B C 1
ATOM 2578 O O . LYS B 1 143 ? -0.954 -0.726 7.984 1 96.38 143 LYS B O 1
ATOM 2583 N N . MET B 1 144 ? -1.324 -2.172 9.648 1 97.06 144 MET B N 1
ATOM 2584 C CA . MET B 1 144 ? -2.273 -2.965 8.867 1 97.06 144 MET B CA 1
ATOM 2585 C C . MET B 1 144 ? -3.494 -2.135 8.492 1 97.06 144 MET B C 1
ATOM 2587 O O . MET B 1 144 ? -3.916 -2.139 7.332 1 97.06 144 MET B O 1
ATOM 2591 N N . ILE B 1 145 ? -4.035 -1.452 9.453 1 96 145 ILE B N 1
ATOM 2592 C CA . ILE B 1 145 ? -5.207 -0.618 9.211 1 96 145 ILE B CA 1
ATOM 2593 C C . ILE B 1 145 ? -4.855 0.496 8.227 1 96 145 ILE B C 1
ATOM 2595 O O . ILE B 1 145 ? -5.574 0.716 7.246 1 96 145 ILE B O 1
ATOM 2599 N N . ALA B 1 146 ? -3.701 1.156 8.461 1 96.25 146 ALA B N 1
ATOM 2600 C CA . ALA B 1 146 ? -3.26 2.244 7.594 1 96.25 146 ALA B CA 1
ATOM 2601 C C . ALA B 1 146 ? -3.082 1.76 6.156 1 96.25 146 ALA B C 1
ATOM 2603 O O . ALA B 1 146 ? -3.518 2.424 5.215 1 96.25 146 ALA B O 1
ATOM 2604 N N . GLY B 1 147 ? -2.469 0.642 5.996 1 96.81 147 GLY B N 1
ATOM 2605 C CA . GLY B 1 147 ? -2.268 0.082 4.672 1 96.81 147 GLY B CA 1
ATOM 2606 C C . GLY B 1 147 ? -3.566 -0.255 3.963 1 96.81 147 GLY B C 1
ATOM 2607 O O . GLY B 1 147 ? -3.723 0.026 2.773 1 96.81 147 GLY B O 1
ATOM 2608 N N . GLY B 1 148 ? -4.438 -0.904 4.664 1 97.12 148 GLY B N 1
ATOM 2609 C CA . GLY B 1 148 ? -5.738 -1.219 4.09 1 97.12 148 GLY B CA 1
ATOM 2610 C C . GLY B 1 148 ? -6.523 0.013 3.688 1 97.12 148 GLY B C 1
ATOM 2611 O O . GLY B 1 148 ? -7.055 0.08 2.576 1 97.12 148 GLY B O 1
ATOM 2612 N N . VAL B 1 149 ? -6.586 0.953 4.57 1 96.31 149 VAL B N 1
ATOM 2613 C CA . VAL B 1 149 ? -7.324 2.186 4.316 1 96.31 149 VAL B CA 1
ATOM 2614 C C . VAL B 1 149 ? -6.719 2.912 3.115 1 96.31 149 VAL B C 1
ATOM 2616 O O . VAL B 1 149 ? -7.441 3.326 2.205 1 96.31 149 VAL B O 1
ATOM 2619 N N . LEU B 1 150 ? -5.43 3.039 3.117 1 95.94 150 LEU B N 1
ATOM 2620 C CA . LEU B 1 150 ? -4.77 3.734 2.02 1 95.94 150 LEU B CA 1
ATOM 2621 C C . LEU B 1 150 ? -5.016 3.021 0.694 1 95.94 150 LEU B C 1
ATOM 2623 O O . LEU B 1 150 ? -5.234 3.67 -0.333 1 95.94 150 LEU B O 1
ATOM 2627 N N . THR B 1 151 ? -5.02 1.71 0.691 1 96.88 151 THR B N 1
ATOM 2628 C CA . THR B 1 151 ? -5.262 0.938 -0.522 1 96.88 151 THR B CA 1
ATOM 2629 C C . THR B 1 151 ? -6.641 1.252 -1.098 1 96.88 151 THR B C 1
ATOM 2631 O O . THR B 1 151 ? -6.781 1.452 -2.305 1 96.88 151 THR B O 1
ATOM 2634 N N . VAL B 1 152 ? -7.625 1.363 -0.238 1 96.94 152 VAL B N 1
ATOM 2635 C CA . VAL B 1 152 ? -8.984 1.663 -0.684 1 96.94 152 VAL B CA 1
ATOM 2636 C C . VAL B 1 152 ? -9.055 3.104 -1.189 1 96.94 152 VAL B C 1
ATOM 2638 O O . VAL B 1 152 ? -9.68 3.377 -2.215 1 96.94 152 VAL B O 1
ATOM 2641 N N . VAL B 1 153 ? -8.414 3.98 -0.54 1 96.31 153 VAL B N 1
ATOM 2642 C CA . VAL B 1 153 ? -8.43 5.387 -0.934 1 96.31 153 VAL B CA 1
ATOM 2643 C C . VAL B 1 153 ? -7.715 5.555 -2.273 1 96.31 153 VAL B C 1
ATOM 2645 O O . VAL B 1 153 ? -8.211 6.254 -3.162 1 96.31 153 VAL B O 1
ATOM 2648 N N . VAL B 1 154 ? -6.594 4.977 -2.418 1 94.94 154 VAL B N 1
ATOM 2649 C CA . VAL B 1 154 ? -5.848 5.039 -3.672 1 94.94 154 VAL B CA 1
ATOM 2650 C C . VAL B 1 154 ? -6.707 4.488 -4.809 1 94.94 154 VAL B C 1
ATOM 2652 O O . VAL B 1 154 ? -6.762 5.074 -5.895 1 94.94 154 VAL B O 1
ATOM 2655 N N . ASP B 1 155 ? -7.32 3.344 -4.52 1 95.12 155 ASP B N 1
ATOM 2656 C CA . ASP B 1 155 ? -8.203 2.76 -5.52 1 95.12 155 ASP B CA 1
ATOM 2657 C C . ASP B 1 155 ? -9.32 3.73 -5.902 1 95.12 155 ASP B C 1
ATOM 2659 O O . ASP B 1 155 ? -9.656 3.869 -7.082 1 95.12 155 ASP B O 1
ATOM 2663 N N . TRP B 1 156 ? -9.883 4.371 -4.887 1 96.62 156 TRP B N 1
ATOM 2664 C CA . TRP B 1 156 ? -10.938 5.363 -5.086 1 96.62 156 TRP B CA 1
ATOM 2665 C C . TRP B 1 156 ? -10.445 6.504 -5.969 1 96.62 156 TRP B C 1
ATOM 2667 O O . TRP B 1 156 ? -11.125 6.895 -6.926 1 96.62 156 TRP B O 1
ATOM 2677 N N . VAL B 1 157 ? -9.281 6.992 -5.738 1 95 157 VAL B N 1
ATOM 2678 C CA . VAL B 1 157 ? -8.695 8.086 -6.508 1 95 157 VAL B CA 1
ATOM 2679 C C . VAL B 1 157 ? -8.359 7.609 -7.918 1 95 157 VAL B C 1
ATOM 2681 O O . VAL B 1 157 ? -8.586 8.32 -8.898 1 95 157 VAL B O 1
ATOM 2684 N N . GLU B 1 158 ? -7.812 6.445 -7.984 1 93 158 GLU B N 1
ATOM 2685 C CA . GLU B 1 158 ? -7.426 5.883 -9.273 1 93 158 GLU B CA 1
ATOM 2686 C C . GLU B 1 158 ? -8.633 5.746 -10.203 1 93 158 GLU B C 1
ATOM 2688 O O . GLU B 1 158 ? -8.508 5.918 -11.414 1 93 158 GLU B O 1
ATOM 2693 N N . GLN B 1 159 ? -9.734 5.41 -9.609 1 93.62 159 GLN B N 1
ATOM 2694 C CA . GLN B 1 159 ? -10.953 5.238 -10.391 1 93.62 159 GLN B CA 1
ATOM 2695 C C . GLN B 1 159 ? -11.672 6.574 -10.586 1 93.62 159 GLN B C 1
ATOM 2697 O O . GLN B 1 159 ? -12.875 6.602 -10.852 1 93.62 159 GLN B O 1
ATOM 2702 N N . ASN B 1 160 ? -10.984 7.625 -10.367 1 94.38 160 ASN B N 1
ATOM 2703 C CA . ASN B 1 160 ? -11.469 8.984 -10.578 1 94.38 160 ASN B CA 1
ATOM 2704 C C . ASN B 1 160 ? -12.672 9.297 -9.688 1 94.38 160 ASN B C 1
ATOM 2706 O O . ASN B 1 160 ? -13.656 9.875 -10.156 1 94.38 160 ASN B O 1
ATOM 2710 N N . PHE B 1 161 ? -12.602 8.75 -8.523 1 94.56 161 PHE B N 1
ATOM 2711 C CA . PHE B 1 161 ? -13.586 9.07 -7.504 1 94.56 161 PHE B CA 1
ATOM 2712 C C . PHE B 1 161 ? -14.977 8.609 -7.926 1 94.56 161 PHE B C 1
ATOM 2714 O O . PHE B 1 161 ? -15.977 9.266 -7.625 1 94.56 161 PHE B O 1
ATOM 2721 N N . GLN B 1 162 ? -15.078 7.516 -8.594 1 93.31 162 GLN B N 1
ATOM 2722 C CA . GLN B 1 162 ? -16.328 6.992 -9.125 1 93.31 162 GLN B CA 1
ATOM 2723 C C . GLN B 1 162 ? -17.25 6.508 -8 1 93.31 162 GLN B C 1
ATOM 2725 O O . GLN B 1 162 ? -18.469 6.66 -8.078 1 93.31 162 GLN B O 1
ATOM 2730 N N . THR B 1 163 ? -16.734 5.902 -6.988 1 95 163 THR B N 1
ATOM 2731 C CA . THR B 1 163 ? -17.516 5.504 -5.828 1 95 163 THR B CA 1
ATOM 2732 C C . THR B 1 163 ? -18.016 6.727 -5.066 1 95 163 THR B C 1
ATOM 2734 O O . THR B 1 163 ? -17.219 7.59 -4.684 1 95 163 THR B O 1
ATOM 2737 N N . PRO B 1 164 ? -19.312 6.801 -4.867 1 96.38 164 PRO B N 1
ATOM 2738 C CA . PRO B 1 164 ? -19.828 7.938 -4.102 1 96.38 164 PRO B CA 1
ATOM 2739 C C . PRO B 1 164 ? -19.234 8.016 -2.695 1 96.38 164 PRO B C 1
ATOM 2741 O O . PRO B 1 164 ? -19.016 6.984 -2.053 1 96.38 164 PRO B O 1
ATOM 2744 N N . GLU B 1 165 ? -19 9.289 -2.256 1 97 165 GLU B N 1
ATOM 2745 C CA . GLU B 1 165 ? -18.406 9.508 -0.945 1 97 165 GLU B CA 1
ATOM 2746 C C . GLU B 1 165 ? -19.203 8.828 0.156 1 97 165 GLU B C 1
ATOM 2748 O O . GLU B 1 165 ? -18.625 8.25 1.083 1 97 165 GLU B O 1
ATOM 2753 N N . GLY B 1 166 ? -20.547 8.93 0.042 1 96.31 166 GLY B N 1
ATOM 2754 C CA . GLY B 1 166 ? -21.406 8.305 1.046 1 96.31 166 GLY B CA 1
ATOM 2755 C C . GLY B 1 166 ? -21.172 6.812 1.175 1 96.31 166 GLY B C 1
ATOM 2756 O O . GLY B 1 166 ? -21.188 6.273 2.283 1 96.31 166 GLY B O 1
ATOM 2757 N N . GLU B 1 167 ? -20.953 6.109 0.062 1 95.88 167 GLU B N 1
ATOM 2758 C CA . GLU B 1 167 ? -20.688 4.672 0.062 1 95.88 167 GLU B CA 1
ATOM 2759 C C . GLU B 1 167 ? -19.328 4.367 0.694 1 95.88 167 GLU B C 1
ATOM 2761 O O . GLU B 1 167 ? -19.188 3.398 1.441 1 95.88 167 GLU B O 1
ATOM 2766 N N . LEU B 1 168 ? -18.312 5.195 0.365 1 96.19 168 LEU B N 1
ATOM 2767 C CA . LEU B 1 168 ? -16.984 5.02 0.935 1 96.19 168 LEU B CA 1
ATOM 2768 C C . LEU B 1 168 ? -17.016 5.219 2.447 1 96.19 168 LEU B C 1
ATOM 2770 O O . LEU B 1 168 ? -16.406 4.445 3.188 1 96.19 168 LEU B O 1
ATOM 2774 N N . ILE B 1 169 ? -17.734 6.242 2.883 1 95.81 169 ILE B N 1
ATOM 2775 C CA . ILE B 1 169 ? -17.875 6.539 4.305 1 95.81 169 ILE B CA 1
ATOM 2776 C C . ILE B 1 169 ? -18.547 5.359 5.012 1 95.81 169 ILE B C 1
ATOM 2778 O O . ILE B 1 169 ? -18.062 4.898 6.047 1 95.81 169 ILE B O 1
ATOM 2782 N N . ASP B 1 170 ? -19.625 4.859 4.387 1 94.5 170 ASP B N 1
ATOM 2783 C CA . ASP B 1 170 ? -20.344 3.723 4.961 1 94.5 170 ASP B CA 1
ATOM 2784 C C . ASP B 1 170 ? -19.438 2.494 5.043 1 94.5 170 ASP B C 1
ATOM 2786 O O . ASP B 1 170 ? -19.484 1.746 6.023 1 94.5 170 ASP B O 1
ATOM 2790 N N . PHE B 1 171 ? -18.641 2.314 4.078 1 95.38 171 PHE B N 1
ATOM 2791 C CA . PHE B 1 171 ? -17.719 1.184 4.047 1 95.38 171 PHE B CA 1
ATOM 2792 C C . PHE B 1 171 ? -16.734 1.255 5.203 1 95.38 171 PHE B C 1
ATOM 2794 O O . PHE B 1 171 ? -16.594 0.3 5.969 1 95.38 171 PHE B O 1
ATOM 2801 N N . PHE B 1 172 ? -16.062 2.41 5.355 1 94.56 172 PHE B N 1
ATOM 2802 C CA . PHE B 1 172 ? -15.047 2.557 6.398 1 94.56 172 PHE B CA 1
ATOM 2803 C C . PHE B 1 172 ? -15.688 2.473 7.781 1 94.56 172 PHE B C 1
ATOM 2805 O O . PHE B 1 172 ? -15.094 1.928 8.711 1 94.56 172 PHE B O 1
ATOM 2812 N N . ARG B 1 173 ? -16.859 2.965 7.922 1 91.38 173 ARG B N 1
ATOM 2813 C CA . ARG B 1 173 ? -17.547 2.969 9.211 1 91.38 173 ARG B CA 1
ATOM 2814 C C . ARG B 1 173 ? -17.922 1.553 9.633 1 91.38 173 ARG B C 1
ATOM 2816 O O . ARG B 1 173 ? -17.922 1.235 10.828 1 91.38 173 ARG B O 1
ATOM 2823 N N . ASN B 1 174 ? -18.203 0.705 8.617 1 88.62 174 ASN B N 1
ATOM 2824 C CA . ASN B 1 174 ? -18.781 -0.601 8.93 1 88.62 174 ASN B CA 1
ATOM 2825 C C . ASN B 1 174 ? -17.828 -1.732 8.562 1 88.62 174 ASN B C 1
ATOM 2827 O O . ASN B 1 174 ? -18.25 -2.865 8.336 1 88.62 174 ASN B O 1
ATOM 2831 N N . PHE B 1 175 ? -16.594 -1.488 8.289 1 87.31 175 PHE B N 1
ATOM 2832 C CA . PHE B 1 175 ? -15.656 -2.502 7.836 1 87.31 175 PHE B CA 1
ATOM 2833 C C . PHE B 1 175 ? -15.633 -3.688 8.797 1 87.31 175 PHE B C 1
ATOM 2835 O O . PHE B 1 175 ? -15.648 -4.844 8.359 1 87.31 175 PHE B O 1
ATOM 2842 N N . MET B 1 176 ? -15.578 -3.4 10.086 1 75.25 176 MET B N 1
ATOM 2843 C CA . MET B 1 176 ? -15.664 -4.523 11.016 1 75.25 176 MET B CA 1
ATOM 2844 C C . MET B 1 176 ? -16.75 -4.273 12.07 1 75.25 176 MET B C 1
ATOM 2846 O O . MET B 1 176 ? -16.797 -3.199 12.672 1 75.25 176 MET B O 1
ATOM 2850 N N . PRO B 1 177 ? -17.766 -5.211 11.992 1 60.69 177 PRO B N 1
ATOM 2851 C CA . PRO B 1 177 ? -18.844 -5.043 12.977 1 60.69 177 PRO B CA 1
ATOM 2852 C C . PRO B 1 177 ? -18.359 -5.195 14.414 1 60.69 177 PRO B C 1
ATOM 2854 O O . PRO B 1 177 ? -17.344 -5.855 14.664 1 60.69 177 PRO B O 1
#

Radius of gyration: 21.92 Å; Cα contacts (8 Å, |Δi|>4): 417; chains: 2; bounding box: 41×65×54 Å

Organism: Ligilactobacillus salivarius (strain UCC118) (NCBI:txid362948)

Sequence (354 aa):
MKKQQARRKEALGNSLLVLLRKEPLEKITVDQICREAGVHRSTFYRYFTDKFDLLKYSFLTFMVAELDPHDTINSVVTMIGNDKPLFRNVLINNNDVTLMNIITNMLSEQLLQGSKEDTENFTDINWVRNALSTSAVPEMTAKMIAGGVLTVVVDWVEQNFQTPEGELIDFFRNFMPMKKQQARRKEALGNSLLVLLRKEPLEKITVDQICREAGVHRSTFYRYFTDKFDLLKYSFLTFMVAELDPHDTINSVVTMIGNDKPLFRNVLINNNDVTLMNIITNMLSEQLLQGSKEDTENFTDINWVRNALSTSAVPEMTAKMIAGGVLTVVVDWVEQNFQTPEGELIDFFRNFMP

Foldseek 3Di:
DVVVLVLLLVLLLVLLLVVLLPAAPVPDALVSSCVSSVHDSVSVVVVAPGVLRSPLVSCVVPPVVPADLQQRLLSNLVVCVVRLSNCCRQLPVDPDVVSVVSQLLSQLVVLQCVLPDVPSHPCNQVVSNVQQVPDPCNSVSSSVVSVVLSVVVSVCSVVVNPDDSVVSSVCSNPVDD/DVVVLVLLLVLLLVLLLVVLLPAAPVPDALVSSCVSSVHDSVSVVVVAPGVLRSPLVSCVPPPVVQADLQQRLLSNLVVCVVRLSNCCRQQPVDPDVVSVVSQLLSQLVVLQCCLPDVPSHPCNQVVSNVQQVVDPCNSVSSSVVSVVLSVVVSVCSVVVNPDDSVVSSVCSNPVDD

InterPro domains:
  IPR001647 DNA-binding HTH domain, TetR-type [PF00440] (19-56)
  IPR001647 DNA-binding HTH domain, TetR-type [PS50977] (6-66)
  IPR009057 Homedomain-like superfamily [SSF46689] (4-62)
  IPR039532 Transcriptional regulator TetR, C-terminal, Firmicutes type [PF14278] (69-176)
  IPR050624 Nucleoid occlusion factor SlmA/HTH-type transcriptional regulator [PTHR43479] (1-175)

=== Feature glossary ===
Feature key, reading from the visual/contextual features back to the raw sequence:

Rendered structure images. Structure images are PyMOL renders from six orthogonal camera directions. Cartoon representation draws helices as coils and strands as arrows; sticks shows the backbone as bonds; surface shows the solvent-excluded envelope. Rainbow coloring maps sequence position to hue (blue→red, N→C); chain coloring assigns a distinct color per polypeptide.

Contact-map, Ramachandran, and PAE plots. Three diagnostic plots accompany the record. The Cα contact map visualizes the tertiary structure as a 2D adjacency matrix (8 Å cutoff, sequence-local contacts suppressed). The Ramachandran plot shows the distribution of backbone (φ, ψ) torsions, with points in the α and β basins reflecting secondary structure content. The PAE plot shows AlphaFold's inter-residue confidence as a color matrix.

InterPro / GO / CATH / organism. The annotation block draws on four external resources. InterPro: which protein families and domains the sequence belongs to. GO: standardized terms for what the protein does, what process it participates in, and where in the cell it acts. CATH: which structural fold it has in the CATH hierarchy. Organism: the species of origin.

Nearest PDB structures. Structural nearest neighbors (via Foldseek easy-search vs the PDB). Reported per hit: target PDB id, E-value, and alignment TM-score. A TM-score above ~0.5 is the conventional threshold for 'same fold'.

Predicted aligned error. Predicted aligned error is AlphaFold's pairwise confidence. Unlike pLDDT (per-residue), PAE is per-residue-pair and captures whether two parts of the structure are correctly placed relative to each other. Units are ångströms of expected positional error.

Solvent-accessible surface area. SASA measures how much of the protein is reachable by solvent. It is computed by rolling a water-sized probe over the atomic surface and summing the exposed area (Å²). Per-residue SASA distinguishes core (buried, low SASA) from surface (exposed, high SASA) residues; total SASA is a whole-molecule size measure.

B-factor. Crystallographic B-factors measure how much each atom's electron density is smeared out, in Å². They rise in mobile loops and surface residues and fall in the buried interior. In AlphaFold models this column is repurposed to hold pLDDT instead.

pLDDT. For AlphaFold models, the B-factor field carries pLDDT — the model's own estimate of local accuracy on a 0–100 scale. Regions with pLDDT<50 should be treated as essentially unmodeled; they often correspond to intrinsically disordered segments.

Backbone torsions (φ/ψ). φ (phi) and ψ (psi) are the two rotatable backbone dihedrals per residue: φ is the C(i-1)–N–Cα–C torsion, ψ is the N–Cα–C–N(i+1) torsion, both in degrees on (−180°, 180°]. α-helical residues cluster near (−60°, −45°); β-strand residues near (−120°, +130°). A Ramachandran plot is simply a scatter of (φ, ψ) for every residue.

Radius of gyration, Cα contacts, bounding box. Radius of gyration (Rg) is the root-mean-square distance of Cα atoms from their centroid — a single number for overall size and compactness. A globular domain of N residues has Rg ≈ 2.2·N^0.38 Å; an extended or disordered chain has a much larger Rg. The Cα contact count is the number of residue pairs whose Cα atoms are within 8 Å and are more than four positions apart in sequence — a standard proxy for tertiary packing density. The bounding box is the smallest axis-aligned box enclosing all Cα atoms.

Secondary structure (3-state, P-SEA). Three-state secondary structure (P-SEA) collapses the eight DSSP classes into helix (a), strand (b), and coil (c). P-SEA assigns these from Cα geometry alone — distances and angles — without requiring backbone oxygens, so it works on any Cα trace.

Secondary structure (8-state, DSSP). Secondary structure is the local, repeating backbone conformation. DSSP classifies it into eight states by reading the hydrogen-bond network: three helix types (H, G, I), two β types (E, B), two non-regular types (T, S), and unstructured coil (-).

Foldseek 3Di. The Foldseek 3Di string encodes local tertiary geometry as a 20-letter alphabet — one character per residue — derived from the relative positions of nearby Cα atoms. Unlike the amino-acid sequence, 3Di is a direct function of the 3D structure, so two proteins with the same fold have similar 3Di strings even at low sequence identity.

mmCIF coordinates. Structure coordinates are given as an mmCIF _atom_site loop: one row per atom with element, residue name, chain id, sequence number, and x/y/z position in Å. Only the four main-chain atoms per residue are included here; side chains are omitted to keep the record compact.

Sequence. This is the polypeptide sequence — one letter per residue, N-terminus first. Length ranges from a few dozen residues for small domains to over a thousand for large multi-domain proteins.